Protein AF-0000000067948977 (afdb_homodimer)

Radius of gyration: 28.01 Å; Cα contacts (8 Å, |Δi|>4): 255; chains: 2; bounding box: 58×94×55 Å

Sequence (228 aa):
MSQYSTSSNRNVSHLNHVECKCGLPSPLTTEWNDLNPGRHFFGCGMYKGYKRCSHFVWYDEEMCQQANEVIFSMHKKSNQENVKFNKVIIREDQLKLKIKFLKMINKFTMERTLMSQYSTSSNRNVSHLNHVECKCGLPSPLTTEWNDLNPGRHFFGCGMYKGYKRCSHFVWYDEEMCQQANEVIFSMHKKSNQENVKFNKVIIREDQLKLKIKFLKMINKFTMERTL

Nearest PDB structures (foldseek):
  7jl5-assembly1_A  TM=7.756E-01  e=2.036E-02  Homo sapiens
  7jl5-assembly1_A  TM=7.755E-01  e=1.931E-02  Homo sapiens

Secondary structure (DSSP, 8-state):
-----------STT----B-TTSSB--EEEE-SSSSTTEEEEE-SS-SSTT----EEE-SPPPPHHHHHHHHHHHHHHHHHHHHHHHHHHHHHHHHHHHHHHHHHHHHHHHHH-/-----------STT----B-TTSSB--EEEE-SSSSTTEEEEE-SS-SSTT----EEE-SPPPPHHHHHHHHHHHHHHHHHHHHHHHHHHHHHHHHHHHHHHHHHHHHHHHHH-

pLDDT: mean 84.61, std 20.8, range [24.91, 98.62]

Organism: Pisum sativum (NCBI:txid3888)

InterPro domains:
  IPR010666 Zinc finger, GRF-type [PF06839] (19-61)
  IPR010666 Zinc finger, GRF-type [PS51999] (20-62)

Foldseek 3Di:
DDDCPPPPPVPPPPPPQDAFPVRHGFDWDADQDLQAGGWIWTFFPPPPDPPGDPGIGTPDDGDDNVVSNVRNVVVVVVVVVVVVVVVVVVVVVVVVVVVVVVVVVVVVVVVVVD/DDPCPPPPPVPPPPPPQDAFPVRHGFDWDADQDLQAGGWIWTFFPPPPDPPGDPGIGTPDDGDDNVVSNVRNVVVVVVVVVVVVVVVVVVVVVVVVVVVVVVVVVVVVVVVVVD

Solvent-accessible surface area (backbone atoms only — not comparable to full-atom values): 13327 Å² total; per-residue (Å²): 139,84,81,82,81,79,76,79,76,78,60,71,86,63,66,62,84,42,59,24,82,82,69,38,59,23,46,82,42,72,37,80,48,74,84,48,32,75,37,39,26,32,29,35,53,54,55,102,50,97,76,43,55,88,36,72,42,74,69,60,78,86,71,49,69,70,45,20,53,53,42,32,50,52,50,53,52,49,53,53,50,49,54,52,45,52,50,49,52,52,50,40,53,50,46,52,52,51,42,52,52,52,51,52,50,51,52,57,54,54,61,66,75,101,138,87,81,83,78,78,75,78,74,77,61,70,85,64,67,61,84,42,59,25,81,82,70,37,61,23,47,81,42,72,37,80,47,73,83,49,33,74,38,40,27,31,29,34,55,52,52,99,50,97,77,42,56,88,34,73,43,72,70,60,77,86,72,48,68,70,43,20,52,52,44,31,51,52,51,53,51,50,52,52,50,49,53,52,44,52,52,51,51,52,50,39,52,52,45,53,51,51,43,54,52,51,51,53,50,51,53,56,53,55,61,66,74,100

Structure (mmCIF, N/CA/C/O backbone):
data_AF-0000000067948977-model_v1
#
loop_
_entity.id
_entity.type
_entity.pdbx_description
1 polymer 'GRF-type domain-containing protein'
#
loop_
_atom_site.group_PDB
_atom_site.id
_atom_site.type_symbol
_atom_site.label_atom_id
_atom_site.label_alt_id
_atom_site.label_comp_id
_atom_site.label_asym_id
_atom_site.label_entity_id
_atom_site.label_seq_id
_atom_site.pdbx_PDB_ins_code
_atom_site.Cartn_x
_atom_site.Cartn_y
_atom_site.Cartn_z
_atom_site.occupancy
_atom_site.B_iso_or_equiv
_atom_site.auth_seq_id
_atom_site.auth_comp_id
_atom_site.auth_asym_id
_atom_site.auth_atom_id
_atom_site.pdbx_PDB_model_num
ATOM 1 N N . MET A 1 1 ? 11.781 45.5 12.375 1 24.91 1 MET A N 1
ATOM 2 C CA . MET A 1 1 ? 11.797 44.219 13.086 1 24.91 1 MET A CA 1
ATOM 3 C C . MET A 1 1 ? 11.789 43.062 12.109 1 24.91 1 MET A C 1
ATOM 5 O O . MET A 1 1 ? 10.773 42.781 11.461 1 24.91 1 MET A O 1
ATOM 9 N N . SER A 1 2 ? 12.93 42.625 11.375 1 31.59 2 SER A N 1
ATOM 10 C CA . SER A 1 2 ? 13.352 41.906 10.172 1 31.59 2 SER A CA 1
ATOM 11 C C . SER A 1 2 ? 13.211 40.406 10.336 1 31.59 2 SER A C 1
ATOM 13 O O . SER A 1 2 ? 13.883 39.812 11.18 1 31.59 2 SER A O 1
ATOM 15 N N . GLN A 1 3 ? 12.039 39.75 10.281 1 27.53 3 GLN A N 1
ATOM 16 C CA . GLN A 1 3 ? 11.742 38.344 10.578 1 27.53 3 GLN A CA 1
ATOM 17 C C . GLN A 1 3 ? 12.531 37.406 9.672 1 27.53 3 GLN A C 1
ATOM 19 O O . GLN A 1 3 ? 12.562 37.594 8.453 1 27.53 3 GLN A O 1
ATOM 24 N N . TYR A 1 4 ? 13.578 36.531 10.18 1 27.12 4 TYR A N 1
ATOM 25 C CA . TYR A 1 4 ? 14.578 35.562 9.734 1 27.12 4 TYR A CA 1
ATOM 26 C C . TYR A 1 4 ? 13.93 34.406 8.969 1 27.12 4 TYR A C 1
ATOM 28 O O . TYR A 1 4 ? 13.094 33.688 9.516 1 27.12 4 TYR A O 1
ATOM 36 N N . SER A 1 5 ? 13.508 34.469 7.766 1 32.28 5 SER A N 1
ATOM 37 C CA . SER A 1 5 ? 13.109 33.469 6.777 1 32.28 5 SER A CA 1
ATOM 38 C C . SER A 1 5 ? 14.156 32.344 6.66 1 32.28 5 SER A C 1
ATOM 40 O O . SER A 1 5 ? 15.227 32.562 6.09 1 32.28 5 SER A O 1
ATOM 42 N N . THR A 1 6 ? 14.375 31.469 7.715 1 33.25 6 THR A N 1
ATOM 43 C CA . THR A 1 6 ? 15.398 30.438 7.793 1 33.25 6 THR A CA 1
ATOM 44 C C . THR A 1 6 ? 15.242 29.422 6.652 1 33.25 6 THR A C 1
ATOM 46 O O . THR A 1 6 ? 14.242 28.703 6.586 1 33.25 6 THR A O 1
ATOM 49 N N . SER A 1 7 ? 15.617 29.625 5.426 1 35.25 7 SER A N 1
ATOM 50 C CA . SER A 1 7 ? 15.914 28.812 4.25 1 35.25 7 SER A CA 1
ATOM 51 C C . SER A 1 7 ? 16.75 27.594 4.617 1 35.25 7 SER A C 1
ATOM 53 O O . SER A 1 7 ? 17.953 27.703 4.875 1 35.25 7 SER A O 1
ATOM 55 N N . SER A 1 8 ? 16.344 26.609 5.449 1 35.56 8 SER A N 1
ATOM 56 C CA . SER A 1 8 ? 17.172 25.469 5.812 1 35.56 8 SER A CA 1
ATOM 57 C C . SER A 1 8 ? 17.641 24.719 4.578 1 35.56 8 SER A C 1
ATOM 59 O O . SER A 1 8 ? 16.844 24.172 3.82 1 35.56 8 SER A O 1
ATOM 61 N N . ASN A 1 9 ? 18.562 25.094 3.838 1 35.38 9 ASN A N 1
ATOM 62 C CA . ASN A 1 9 ? 19.453 24.422 2.92 1 35.38 9 ASN A CA 1
ATOM 63 C C . ASN A 1 9 ? 19.828 23.031 3.434 1 35.38 9 ASN A C 1
ATOM 65 O O . ASN A 1 9 ? 20.703 22.891 4.297 1 35.38 9 ASN A O 1
ATOM 69 N N . ARG A 1 10 ? 18.875 22.062 3.551 1 35.72 10 ARG A N 1
ATOM 70 C CA . ARG A 1 10 ? 19.141 20.703 3.967 1 35.72 10 ARG A CA 1
ATOM 71 C C . ARG A 1 10 ? 20.281 20.094 3.146 1 35.72 10 ARG A C 1
ATOM 73 O O . ARG A 1 10 ? 20.156 19.938 1.93 1 35.72 10 ARG A O 1
ATOM 80 N N . ASN A 1 11 ? 21.531 20.422 3.35 1 39.34 11 ASN A N 1
ATOM 81 C CA . ASN A 1 11 ? 22.75 19.797 2.867 1 39.34 11 ASN A CA 1
ATOM 82 C C . ASN A 1 11 ? 22.641 18.281 2.84 1 39.34 11 ASN A C 1
ATOM 84 O O . ASN A 1 11 ? 22.672 17.625 3.885 1 39.34 11 ASN A O 1
ATOM 88 N N . VAL A 1 12 ? 21.969 17.656 2.094 1 41.88 12 VAL A N 1
ATOM 89 C CA . VAL A 1 12 ? 21.875 16.219 1.868 1 41.88 12 VAL A CA 1
ATOM 90 C C . VAL A 1 12 ? 23.281 15.602 1.911 1 41.88 12 VAL A C 1
ATOM 92 O O . VAL A 1 12 ? 23.422 14.406 2.16 1 41.88 12 VAL A O 1
ATOM 95 N N . SER A 1 13 ? 24.328 16.156 1.346 1 46.22 13 SER A N 1
ATOM 96 C CA . SER A 1 13 ? 25.641 15.547 1.245 1 46.22 13 SER A CA 1
ATOM 97 C C . SER A 1 13 ? 26.188 15.172 2.619 1 46.22 13 SER A C 1
ATOM 99 O O . SER A 1 13 ? 26.906 14.172 2.762 1 46.22 13 SER A O 1
ATOM 101 N N . HIS A 1 14 ? 26.297 16.156 3.613 1 45.75 14 HIS A N 1
ATOM 102 C CA . HIS A 1 14 ? 26.797 15.922 4.961 1 45.75 14 HIS A CA 1
ATOM 103 C C . HIS A 1 14 ? 25.766 15.188 5.816 1 45.75 14 HIS A C 1
ATOM 105 O O . HIS A 1 14 ? 25.297 15.719 6.824 1 45.75 14 HIS A O 1
ATOM 111 N N . LEU A 1 15 ? 24.672 14.781 5.328 1 51.38 15 LEU A N 1
ATOM 112 C CA . LEU A 1 15 ? 23.984 13.984 6.336 1 51.38 15 LEU A CA 1
ATOM 113 C C . LEU A 1 15 ? 24.969 13.367 7.316 1 51.38 15 LEU A C 1
ATOM 115 O O . LEU A 1 15 ? 25.766 12.508 6.941 1 51.38 15 LEU A O 1
ATOM 119 N N . ASN A 1 16 ? 25.828 14.188 8.008 1 56.47 16 ASN A N 1
ATOM 120 C CA . ASN A 1 16 ? 26.75 13.992 9.125 1 56.47 16 ASN A CA 1
ATOM 121 C C . ASN A 1 16 ? 26.453 12.695 9.875 1 56.47 16 ASN A C 1
ATOM 123 O O . ASN A 1 16 ? 25.281 12.32 10.023 1 56.47 16 ASN A O 1
ATOM 127 N N . HIS A 1 17 ? 27.406 11.797 9.836 1 76.69 17 HIS A N 1
ATOM 128 C CA . HIS A 1 17 ? 27.5 10.57 10.609 1 76.69 17 HIS A CA 1
ATOM 129 C C . HIS A 1 17 ? 27.016 10.773 12.039 1 76.69 17 HIS A C 1
ATOM 131 O O . HIS A 1 17 ? 27.734 11.312 12.883 1 76.69 17 HIS A O 1
ATOM 137 N N . VAL A 1 18 ? 25.688 10.867 12.148 1 88.62 18 VAL A N 1
ATOM 138 C CA . VAL A 1 18 ? 25.172 10.891 13.516 1 88.62 18 VAL A CA 1
ATOM 139 C C . VAL A 1 18 ? 25.516 9.57 14.219 1 88.62 18 VAL A C 1
ATOM 141 O O . VAL A 1 18 ? 25.328 8.492 13.641 1 88.62 18 VAL A O 1
ATOM 144 N N . GLU A 1 19 ? 26.219 9.797 15.227 1 92.31 19 GLU A N 1
ATOM 145 C CA . GLU A 1 19 ? 26.531 8.617 16.031 1 92.31 19 GLU A CA 1
ATOM 146 C C . GLU A 1 19 ? 25.547 8.445 17.188 1 92.31 19 GLU A C 1
ATOM 148 O O . GLU A 1 19 ? 25.094 9.43 17.766 1 92.31 19 GLU A O 1
ATOM 153 N N . CYS A 1 20 ? 25.281 7.195 17.422 1 94.19 20 CYS A N 1
ATOM 154 C CA . CYS A 1 20 ? 24.406 6.957 18.562 1 94.19 20 CYS A CA 1
ATOM 155 C C . CYS A 1 20 ? 25.203 6.914 19.859 1 94.19 20 CYS A C 1
ATOM 157 O O . CYS A 1 20 ? 26.391 7.238 19.875 1 94.19 20 CYS A O 1
ATOM 159 N N . LYS A 1 21 ? 24.5 6.664 20.938 1 92.88 21 LYS A N 1
ATOM 160 C CA . LYS A 1 21 ? 25.109 6.723 22.266 1 92.88 21 LYS A CA 1
ATOM 161 C C . LYS A 1 21 ? 26.141 5.621 22.438 1 92.88 21 LYS A C 1
ATOM 163 O O . LYS A 1 21 ? 27 5.711 23.312 1 92.88 21 LYS A O 1
ATOM 168 N N . CYS A 1 22 ? 26.125 4.547 21.625 1 91.25 22 CYS A N 1
ATOM 169 C CA . CYS A 1 22 ? 27.062 3.439 21.719 1 91.25 22 CYS A CA 1
ATOM 170 C C . CYS A 1 22 ? 28.266 3.668 20.812 1 91.25 22 CYS A C 1
ATOM 172 O O . CYS A 1 22 ? 29.203 2.857 20.797 1 91.25 22 CYS A O 1
ATOM 174 N N . GLY A 1 23 ? 28.203 4.707 20.125 1 91 23 GLY A N 1
ATOM 175 C CA . GLY A 1 23 ? 29.344 5.027 19.266 1 91 23 GLY A CA 1
ATOM 176 C C . GLY A 1 23 ? 29.219 4.43 17.875 1 91 23 GLY A C 1
ATOM 177 O O . GLY A 1 23 ? 30.203 4.383 17.125 1 91 23 GLY A O 1
ATOM 178 N N . LEU A 1 24 ? 28.125 3.996 17.641 1 90.44 24 LEU A N 1
ATOM 179 C CA . LEU A 1 24 ? 27.875 3.424 16.312 1 90.44 24 LEU A CA 1
ATOM 180 C C . LEU A 1 24 ? 27.141 4.418 15.43 1 90.44 24 LEU A C 1
ATOM 182 O O . LEU A 1 24 ? 26.547 5.379 15.922 1 90.44 24 LEU A O 1
ATOM 186 N N . PRO A 1 25 ? 27.312 4.211 14.164 1 92.38 25 PRO A N 1
ATOM 187 C CA . PRO A 1 25 ? 26.5 5.047 13.273 1 92.38 25 PRO A CA 1
ATOM 188 C C . PRO A 1 25 ? 25 4.98 13.609 1 92.38 25 PRO A C 1
ATOM 190 O O . PRO A 1 25 ? 24.484 3.912 13.953 1 92.38 25 PRO A O 1
ATOM 193 N N . SER A 1 26 ? 24.391 6.098 13.602 1 93.5 26 SER A N 1
ATOM 194 C CA . SER A 1 26 ? 22.969 6.223 13.859 1 93.5 26 SER A CA 1
ATOM 195 C C . SER A 1 26 ? 22.188 6.387 12.555 1 93.5 26 SER A C 1
ATOM 197 O O . SER A 1 26 ? 22.078 7.496 12.031 1 93.5 26 SER A O 1
ATOM 199 N N . PRO A 1 27 ? 21.562 5.316 12.102 1 92.75 27 PRO A N 1
ATOM 200 C CA . PRO A 1 27 ? 20.875 5.414 10.812 1 92.75 27 PRO A CA 1
ATOM 201 C C . PRO A 1 27 ? 19.578 6.199 10.891 1 92.75 27 PRO A C 1
ATOM 203 O O . PRO A 1 27 ? 18.938 6.242 11.945 1 92.75 27 PRO A O 1
ATOM 206 N N . LEU A 1 28 ? 19.266 6.852 9.758 1 94.19 28 LEU A N 1
ATOM 207 C CA . LEU A 1 28 ? 17.953 7.48 9.586 1 94.19 28 LEU A CA 1
ATOM 208 C C . LEU A 1 28 ? 16.891 6.441 9.266 1 94.19 28 LEU A C 1
ATOM 210 O O . LEU A 1 28 ? 16.984 5.73 8.266 1 94.19 28 LEU A O 1
ATOM 214 N N . THR A 1 29 ? 15.852 6.406 10.195 1 92.62 29 THR A N 1
ATOM 215 C CA . THR A 1 29 ? 14.781 5.43 10.047 1 92.62 29 THR A CA 1
ATOM 216 C C . THR A 1 29 ? 13.414 6.109 10.094 1 92.62 29 THR A C 1
ATOM 218 O O . THR A 1 29 ? 13.328 7.312 10.352 1 92.62 29 THR A O 1
ATOM 221 N N . THR A 1 30 ? 12.406 5.293 9.758 1 95.62 30 THR A N 1
ATOM 222 C CA . THR A 1 30 ? 11.055 5.832 9.742 1 95.62 30 THR A CA 1
ATOM 223 C C . THR A 1 30 ? 10.234 5.266 10.898 1 95.62 30 THR A C 1
ATOM 225 O O . THR A 1 30 ? 10.305 4.066 11.188 1 95.62 30 THR A O 1
ATOM 228 N N . GLU A 1 31 ? 9.555 6.094 11.562 1 96 31 GLU A N 1
ATOM 229 C CA . GLU A 1 31 ? 8.641 5.703 12.633 1 96 31 GLU A CA 1
ATOM 230 C C . GLU A 1 31 ? 7.254 5.387 12.094 1 96 31 GLU A C 1
ATOM 232 O O . GLU A 1 31 ? 6.699 6.152 11.297 1 96 31 GLU A O 1
ATOM 237 N N . TRP A 1 32 ? 6.594 4.227 12.531 1 97 32 TRP A N 1
ATOM 238 C CA . TRP A 1 32 ? 5.289 3.83 12.008 1 97 32 TRP A CA 1
ATOM 239 C C . TRP A 1 32 ? 4.312 3.545 13.141 1 97 32 TRP A C 1
ATOM 241 O O . TRP A 1 32 ? 3.426 2.695 13.008 1 97 32 TRP A O 1
ATOM 251 N N . ASN A 1 33 ? 4.344 4.254 14.156 1 96.06 33 ASN A N 1
ATOM 252 C CA . ASN A 1 33 ? 3.324 4.137 15.188 1 96.06 33 ASN A CA 1
ATOM 253 C C . ASN A 1 33 ? 2.162 5.094 14.945 1 96.06 33 ASN A C 1
ATOM 255 O O . ASN A 1 33 ? 2.174 5.855 13.977 1 96.06 33 ASN A O 1
ATOM 259 N N . ASP A 1 34 ? 1.086 5.121 15.664 1 95.12 34 ASP A N 1
ATOM 260 C CA . ASP A 1 34 ? -0.141 5.875 15.406 1 95.12 34 ASP A CA 1
ATOM 261 C C . ASP A 1 34 ? 0.059 7.363 15.688 1 95.12 34 ASP A C 1
ATOM 263 O O . ASP A 1 34 ? -0.632 8.203 15.109 1 95.12 34 ASP A O 1
ATOM 267 N N . LEU A 1 35 ? 1.017 7.766 16.391 1 95.5 35 LEU A N 1
ATOM 268 C CA . LEU A 1 35 ? 1.207 9.156 16.797 1 95.5 35 LEU A CA 1
ATOM 269 C C . LEU A 1 35 ? 2.143 9.875 15.844 1 95.5 35 LEU A C 1
ATOM 271 O O . LEU A 1 35 ? 2.012 11.086 15.641 1 95.5 35 LEU A O 1
ATOM 275 N N . ASN A 1 36 ? 3.139 9.195 15.289 1 96.81 36 ASN A N 1
ATOM 276 C CA . ASN A 1 36 ? 4.133 9.82 14.422 1 96.81 36 ASN A CA 1
ATOM 277 C C . ASN A 1 36 ? 4.43 8.953 13.195 1 96.81 36 ASN A C 1
ATOM 279 O O . ASN A 1 36 ? 5.586 8.641 12.914 1 96.81 36 ASN A O 1
ATOM 283 N N . PRO A 1 37 ? 3.428 8.648 12.484 1 97.62 37 PRO A N 1
ATOM 284 C CA . PRO A 1 37 ? 3.67 7.781 11.328 1 97.62 37 PRO A CA 1
ATOM 285 C C . PRO A 1 37 ? 4.41 8.492 10.195 1 97.62 37 PRO A C 1
ATOM 287 O O . PRO A 1 37 ? 4.062 9.617 9.836 1 97.62 37 PRO A O 1
ATOM 290 N N . GLY A 1 38 ? 5.426 7.84 9.727 1 96.5 38 GLY A N 1
ATOM 291 C CA . GLY A 1 38 ? 6.102 8.352 8.547 1 96.5 38 GLY A CA 1
ATOM 292 C C . GLY A 1 38 ? 7.207 9.344 8.867 1 96.5 38 GLY A C 1
ATOM 293 O O . GLY A 1 38 ? 7.91 9.812 7.973 1 96.5 38 GLY A O 1
ATOM 294 N N . ARG A 1 39 ? 7.293 9.695 10.102 1 96.56 39 ARG A N 1
ATOM 295 C CA . ARG A 1 39 ? 8.359 10.602 10.5 1 96.56 39 ARG A CA 1
ATOM 296 C C . ARG A 1 39 ? 9.703 9.883 10.562 1 96.56 39 ARG A C 1
ATOM 298 O O . ARG A 1 39 ? 9.758 8.68 10.82 1 96.56 39 ARG A O 1
ATOM 305 N N . HIS A 1 40 ? 10.688 10.742 10.398 1 95.62 40 HIS A N 1
ATOM 306 C CA . HIS A 1 40 ? 12.023 10.172 10.383 1 95.62 40 HIS A CA 1
ATOM 307 C C . HIS A 1 40 ? 12.773 10.484 11.672 1 95.62 40 HIS A C 1
ATOM 309 O O . HIS A 1 40 ? 12.555 11.531 12.289 1 95.62 40 HIS A O 1
ATOM 315 N N . PHE A 1 41 ? 13.648 9.484 12 1 95.44 41 PHE A N 1
ATOM 316 C CA . PHE A 1 41 ? 14.461 9.672 13.195 1 95.44 41 PHE A CA 1
ATOM 317 C C . PHE A 1 41 ? 15.789 8.945 13.07 1 95.44 41 PHE A C 1
ATOM 319 O O . PHE A 1 41 ? 15.914 7.992 12.305 1 95.44 41 PHE A O 1
ATOM 326 N N . PHE A 1 42 ? 16.766 9.438 13.758 1 95.12 42 PHE A N 1
ATOM 327 C CA . PHE A 1 42 ? 18.031 8.75 13.938 1 95.12 42 PHE A CA 1
ATOM 328 C C . PHE A 1 42 ? 17.984 7.828 15.148 1 95.12 42 PHE A C 1
ATOM 330 O O . PHE A 1 42 ? 17.703 8.273 16.266 1 95.12 42 PHE A O 1
ATOM 337 N N . GLY A 1 43 ? 18.172 6.562 14.836 1 92.56 43 GLY A N 1
ATOM 338 C CA . GLY A 1 43 ? 18.203 5.578 15.906 1 92.56 43 GLY A CA 1
ATOM 339 C C . GLY A 1 43 ? 19.5 4.785 15.945 1 92.56 43 GLY A C 1
ATOM 340 O O . GLY A 1 43 ? 20.344 4.934 15.07 1 92.56 43 GLY A O 1
ATOM 341 N N . CYS A 1 44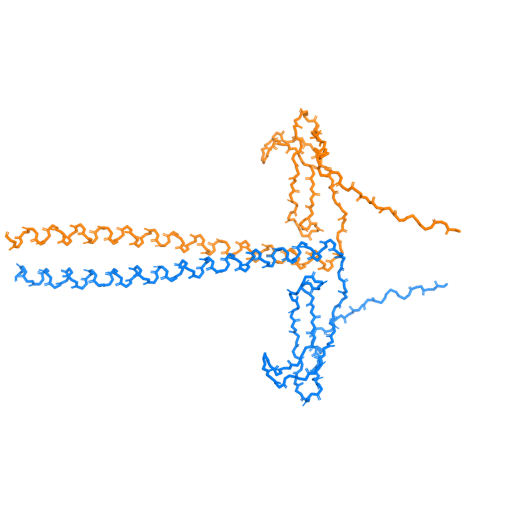 ? 19.547 4.078 17.016 1 93.06 44 CYS A N 1
ATOM 342 C CA . CYS A 1 44 ? 20.719 3.232 17.203 1 93.06 44 CYS A CA 1
ATOM 343 C C . CYS A 1 44 ? 20.844 2.211 16.078 1 93.06 44 CYS A C 1
ATOM 345 O O . CYS A 1 44 ? 19.859 1.604 15.672 1 93.06 44 CYS A O 1
ATOM 347 N N . GLY A 1 45 ? 22 2.143 15.633 1 88.38 45 GLY A N 1
ATOM 348 C CA . GLY A 1 45 ? 22.281 1.247 14.523 1 88.38 45 GLY A CA 1
ATOM 349 C C . GLY A 1 45 ? 22.172 -0.219 14.898 1 88.38 45 GLY A C 1
ATOM 350 O O . GLY A 1 45 ? 22.141 -1.088 14.023 1 88.38 45 GLY A O 1
ATOM 351 N N . MET A 1 46 ? 22.25 -0.366 16.188 1 82.38 46 MET A N 1
ATOM 352 C CA . MET A 1 46 ? 22.172 -1.763 16.609 1 82.38 46 MET A CA 1
ATOM 353 C C . MET A 1 46 ? 20.734 -2.279 16.531 1 82.38 46 MET A C 1
ATOM 355 O O . MET A 1 46 ? 19.797 -1.583 16.938 1 82.38 46 MET A O 1
ATOM 359 N N . TYR A 1 47 ? 20.328 -2.725 15.352 1 63.31 47 TYR A N 1
ATOM 360 C CA . TYR A 1 47 ? 19 -3.221 15.008 1 63.31 47 TYR A CA 1
ATOM 361 C C . TYR A 1 47 ? 18.234 -3.67 16.25 1 63.31 47 TYR A C 1
ATOM 363 O O . TYR A 1 47 ? 18.812 -3.713 17.359 1 63.31 47 TYR A O 1
ATOM 371 N N . LYS A 1 48 ? 17 -4.289 15.883 1 59.19 48 LYS A N 1
ATOM 372 C CA . LYS A 1 48 ? 15.93 -4.766 16.75 1 59.19 48 LYS A CA 1
ATOM 373 C C . LYS A 1 48 ? 16.484 -5.633 17.875 1 59.19 48 LYS A C 1
ATOM 375 O O . LYS A 1 48 ? 15.711 -6.258 18.609 1 59.19 48 LYS A O 1
ATOM 380 N N . GLY A 1 49 ? 17.734 -5.426 18.125 1 61.34 49 GLY A N 1
ATOM 381 C CA . GLY A 1 49 ? 18.156 -6.391 19.125 1 61.34 49 GLY A CA 1
ATOM 382 C C . GLY A 1 49 ? 18.172 -5.832 20.531 1 61.34 49 GLY A C 1
ATOM 383 O O . GLY A 1 49 ? 17.781 -4.68 20.75 1 61.34 49 GLY A O 1
ATOM 384 N N . TYR A 1 50 ? 18.328 -6.652 21.562 1 68.75 50 TYR A N 1
ATOM 385 C CA . TYR A 1 50 ? 18.359 -6.457 23.016 1 68.75 50 TYR A CA 1
ATOM 386 C C . TYR A 1 50 ? 19.453 -5.48 23.422 1 68.75 50 TYR A C 1
ATOM 388 O O . TYR A 1 50 ? 19.391 -4.883 24.5 1 68.75 50 TYR A O 1
ATOM 396 N N . LYS A 1 51 ? 20.297 -5.059 22.422 1 80.38 51 LYS A N 1
ATOM 397 C CA . LYS A 1 51 ? 21.438 -4.258 22.875 1 80.38 51 LYS A CA 1
ATOM 398 C C . LYS A 1 51 ? 21.375 -2.85 22.281 1 80.38 51 LYS A C 1
ATOM 400 O O . LYS A 1 51 ? 22.391 -2.162 22.203 1 80.38 51 LYS A O 1
ATOM 405 N N . ARG A 1 52 ? 20.188 -2.385 21.953 1 87.88 52 ARG A N 1
ATOM 406 C CA . ARG A 1 52 ? 20.125 -1.044 21.391 1 87.88 52 ARG A CA 1
ATOM 407 C C . ARG A 1 52 ? 20.156 0.02 22.484 1 87.88 52 ARG A C 1
ATOM 409 O O . ARG A 1 52 ? 19.594 -0.176 23.562 1 87.88 52 ARG A O 1
ATOM 416 N N . CYS A 1 53 ? 20.953 1.03 22.219 1 92.56 53 CYS A N 1
ATOM 417 C CA . CYS A 1 53 ? 20.969 2.125 23.188 1 92.56 53 CYS A CA 1
ATOM 418 C C . CYS A 1 53 ? 19.719 2.992 23.031 1 92.56 53 CYS A C 1
ATOM 420 O O . CYS A 1 53 ? 18.891 2.736 22.172 1 92.56 53 CYS A O 1
ATOM 422 N N . SER A 1 54 ? 19.547 4.012 23.844 1 91.81 54 SER A N 1
ATOM 423 C CA . SER A 1 54 ? 18.328 4.82 23.891 1 91.81 54 SER A CA 1
ATOM 424 C C . SER A 1 54 ? 18.438 6.035 22.984 1 91.81 54 SER A C 1
ATOM 426 O O . SER A 1 54 ? 17.688 7 23.125 1 91.81 54 SER A O 1
ATOM 428 N N . HIS A 1 55 ? 19.406 5.918 22.109 1 94.12 55 HIS A N 1
ATOM 429 C CA . HIS A 1 55 ? 19.547 7.039 21.188 1 94.12 55 HIS A CA 1
ATOM 430 C C . HIS A 1 55 ? 18.328 7.152 20.266 1 94.12 55 HIS A C 1
ATOM 432 O O . HIS A 1 55 ? 17.953 6.18 19.609 1 94.12 55 HIS A O 1
ATOM 438 N N . PHE A 1 56 ? 17.75 8.352 20.234 1 94.94 56 PHE A N 1
ATOM 439 C CA . PHE A 1 56 ? 16.578 8.633 19.422 1 94.94 56 PHE A CA 1
ATOM 440 C C . PHE A 1 56 ? 16.422 10.133 19.203 1 94.94 56 PHE A C 1
ATOM 442 O O . PHE A 1 56 ? 16.109 10.875 20.141 1 94.94 56 PHE A O 1
ATOM 449 N N . VAL A 1 57 ? 16.656 10.5 17.922 1 94.94 57 VAL A N 1
ATOM 450 C CA . VAL A 1 57 ? 16.547 11.914 17.594 1 94.94 57 VAL A CA 1
ATOM 451 C C . VAL A 1 57 ? 15.695 12.102 16.344 1 94.94 57 VAL A C 1
ATOM 453 O O . VAL A 1 57 ? 16.031 11.602 15.273 1 94.94 57 VAL A O 1
ATOM 456 N N . TRP A 1 58 ? 14.641 12.938 16.562 1 95.62 58 TRP A N 1
ATOM 457 C CA . TRP A 1 58 ? 13.781 13.211 15.414 1 95.62 58 TRP A CA 1
ATOM 458 C C . TRP A 1 58 ? 14.508 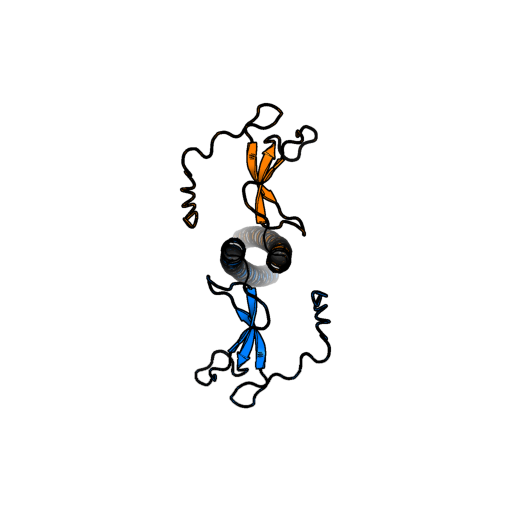14.039 14.359 1 95.62 58 TRP A C 1
ATOM 460 O O . TRP A 1 58 ? 15.25 14.969 14.695 1 95.62 58 TRP A O 1
ATOM 470 N N . TYR A 1 59 ? 14.336 13.586 13.203 1 94.88 59 TYR A N 1
ATOM 471 C CA . TYR A 1 59 ? 14.945 14.281 12.078 1 94.88 59 TYR A CA 1
ATOM 472 C C . TYR A 1 59 ? 14.039 15.391 11.562 1 94.88 59 TYR A C 1
ATOM 474 O O . TYR A 1 59 ? 14.516 16.453 11.164 1 94.88 59 TYR A O 1
ATOM 482 N N . ASP A 1 60 ? 12.75 15.188 11.594 1 94.38 60 ASP A N 1
ATOM 483 C CA . ASP A 1 60 ? 11.766 16.109 11.031 1 94.38 60 ASP A CA 1
ATOM 484 C C . ASP A 1 60 ? 10.758 16.547 12.086 1 94.38 60 ASP A C 1
ATOM 486 O O . ASP A 1 60 ? 10.844 16.141 13.25 1 94.38 60 ASP A O 1
ATOM 490 N N . GLU A 1 61 ? 9.859 17.484 11.734 1 93.44 61 GLU A N 1
ATOM 491 C CA . GLU A 1 61 ? 8.875 18.031 12.672 1 93.44 61 GLU A CA 1
ATOM 492 C C . GLU A 1 61 ? 7.609 17.172 12.695 1 93.44 61 GLU A C 1
ATOM 494 O O . GLU A 1 61 ? 7.383 16.359 11.797 1 93.44 61 GLU A O 1
ATOM 499 N N . GLU A 1 62 ? 6.895 17.391 13.727 1 93.88 62 GLU A N 1
ATOM 500 C CA . GLU A 1 62 ? 5.625 16.688 13.875 1 93.88 62 GLU A CA 1
ATOM 501 C C . GLU A 1 62 ? 4.629 17.109 12.805 1 93.88 62 GLU A C 1
ATOM 503 O O . GLU A 1 62 ? 4.598 18.281 12.406 1 93.88 62 GLU A O 1
ATOM 508 N N . MET A 1 63 ? 3.855 16.203 12.43 1 93.44 63 MET A N 1
ATOM 509 C CA . MET A 1 63 ? 2.824 16.484 11.43 1 93.44 63 MET A CA 1
ATOM 510 C C . MET A 1 63 ? 1.496 16.812 12.102 1 93.44 63 MET A C 1
ATOM 512 O O . MET A 1 63 ? 1.354 16.656 13.32 1 93.44 63 MET A O 1
ATOM 516 N N . CYS A 1 64 ? 0.571 17.328 11.297 1 93.12 64 CYS A N 1
ATOM 517 C CA . CYS A 1 64 ? -0.751 17.625 11.836 1 93.12 64 CYS A CA 1
ATOM 518 C C . CYS A 1 64 ? -1.51 16.344 12.164 1 93.12 64 CYS A C 1
ATOM 520 O O . CYS A 1 64 ? -1.235 15.289 11.594 1 93.12 64 CYS A O 1
ATOM 522 N N . GLN A 1 65 ? -2.412 16.391 13.016 1 92.44 65 GLN A N 1
ATOM 523 C CA . GLN A 1 65 ? -3.119 15.227 13.531 1 92.44 65 GLN A CA 1
ATOM 524 C C . GLN A 1 65 ? -3.846 14.484 12.414 1 92.44 65 GLN A C 1
ATOM 526 O O . GLN A 1 65 ? -3.812 13.258 12.359 1 92.44 65 GLN A O 1
ATOM 531 N N . GLN A 1 66 ? -4.52 15.266 11.602 1 92.62 66 GLN A N 1
ATOM 532 C CA . GLN A 1 66 ? -5.266 14.656 10.508 1 92.62 66 GLN A CA 1
ATOM 533 C C . GLN A 1 66 ? -4.352 13.797 9.633 1 92.62 66 GLN A C 1
ATOM 535 O O . GLN A 1 66 ? -4.723 12.695 9.227 1 92.62 66 GLN A O 1
ATOM 540 N N . ALA A 1 67 ? -3.215 14.32 9.375 1 95.94 67 ALA A N 1
ATOM 541 C CA . ALA A 1 67 ? -2.236 13.625 8.547 1 95.94 67 ALA A CA 1
ATOM 542 C C . ALA A 1 67 ? -1.812 12.305 9.195 1 95.94 67 ALA A C 1
ATOM 544 O O . ALA A 1 67 ? -1.695 11.281 8.516 1 95.94 67 ALA A O 1
ATOM 545 N N . ASN A 1 68 ? -1.59 12.312 10.453 1 96.56 68 ASN A N 1
ATOM 546 C CA . ASN A 1 68 ? -1.199 11.109 11.172 1 96.56 68 ASN A CA 1
ATOM 547 C C . ASN A 1 68 ? -2.223 9.992 10.984 1 96.56 68 ASN A C 1
ATOM 549 O O . ASN A 1 68 ? -1.854 8.836 10.773 1 96.56 68 ASN A O 1
ATOM 553 N N . GLU A 1 69 ? -3.4 10.375 11.047 1 95.12 69 GLU A N 1
ATOM 554 C CA . GLU A 1 69 ? -4.461 9.383 10.898 1 95.12 69 GLU A CA 1
ATOM 555 C C . GLU A 1 69 ? -4.445 8.766 9.5 1 95.12 69 GLU A C 1
ATOM 557 O O . GLU A 1 69 ? -4.531 7.543 9.352 1 95.12 69 GLU A O 1
ATOM 562 N N . VAL A 1 70 ? -4.363 9.625 8.539 1 97.12 70 VAL A N 1
ATOM 563 C CA . VAL A 1 70 ? -4.379 9.164 7.156 1 97.12 70 VAL A CA 1
ATOM 564 C C . VAL A 1 70 ? -3.158 8.281 6.895 1 97.12 70 VAL A C 1
ATOM 566 O O . VAL A 1 70 ? -3.287 7.18 6.359 1 97.12 70 VAL A O 1
ATOM 569 N N . ILE A 1 71 ? -2.016 8.758 7.277 1 97.88 71 ILE A N 1
ATOM 570 C CA . ILE A 1 71 ? -0.766 8.047 7.016 1 97.88 71 ILE A CA 1
ATOM 571 C C . ILE A 1 71 ? -0.785 6.695 7.715 1 97.88 71 ILE A C 1
ATOM 573 O O . ILE A 1 71 ? -0.405 5.68 7.129 1 97.88 71 ILE A O 1
ATOM 577 N N . PHE A 1 72 ? -1.185 6.77 8.938 1 98.25 72 PHE A N 1
ATOM 578 C CA . PHE A 1 72 ? -1.213 5.512 9.68 1 98.25 72 PHE A CA 1
ATOM 579 C C . PHE A 1 72 ? -2.168 4.52 9.023 1 98.25 72 PHE A C 1
ATOM 581 O O . PHE A 1 72 ? -1.86 3.332 8.922 1 98.25 72 PHE A O 1
ATOM 588 N N . SER A 1 73 ? -3.309 4.922 8.625 1 97.38 73 SER A N 1
ATOM 589 C CA . SER A 1 73 ? -4.285 4.066 7.957 1 97.38 73 SER A CA 1
ATOM 590 C C . SER A 1 73 ? -3.725 3.49 6.664 1 97.38 73 SER A C 1
ATOM 592 O O . SER A 1 73 ? -3.914 2.307 6.367 1 97.38 73 SER A O 1
ATOM 594 N N . MET A 1 74 ? -3.105 4.344 5.949 1 98 74 MET A N 1
ATOM 595 C CA . MET A 1 74 ? -2.479 3.898 4.707 1 98 74 MET A CA 1
ATOM 596 C C . MET A 1 74 ? -1.399 2.857 4.984 1 98 74 MET A C 1
ATOM 598 O O . MET A 1 74 ? -1.277 1.873 4.254 1 98 74 MET A O 1
ATOM 602 N N . HIS A 1 75 ? -0.693 3.088 6.008 1 98.06 75 HIS A N 1
ATOM 603 C CA . HIS A 1 75 ? 0.362 2.152 6.383 1 98.06 75 HIS A CA 1
ATOM 604 C C . HIS A 1 75 ? -0.214 0.789 6.75 1 98.06 75 HIS A C 1
ATOM 606 O O . HIS A 1 75 ? 0.283 -0.243 6.289 1 98.06 75 HIS A O 1
ATOM 612 N N . LYS A 1 76 ? -1.246 0.797 7.496 1 97.88 76 LYS A N 1
ATOM 613 C CA . LYS A 1 76 ? -1.9 -0.446 7.895 1 97.88 76 LYS A CA 1
ATOM 614 C C . LYS A 1 76 ? -2.445 -1.191 6.68 1 97.88 76 LYS A C 1
ATOM 616 O O . LYS A 1 76 ? -2.256 -2.402 6.551 1 97.88 76 LYS A O 1
ATOM 621 N N . LYS A 1 77 ? -3.057 -0.497 5.848 1 97.38 77 LYS A N 1
ATOM 622 C CA . LYS A 1 77 ? -3.611 -1.103 4.637 1 97.38 77 LYS A CA 1
ATOM 623 C C . LYS A 1 77 ? -2.51 -1.709 3.773 1 97.38 77 LYS A C 1
ATOM 625 O O . LYS A 1 77 ? -2.67 -2.805 3.232 1 97.38 77 LYS A O 1
ATOM 630 N N . SER A 1 78 ? -1.482 -0.936 3.639 1 97.5 78 SER A N 1
ATOM 631 C CA . SER A 1 78 ? -0.351 -1.408 2.848 1 97.5 78 SER A CA 1
ATOM 632 C C . SER A 1 78 ? 0.208 -2.713 3.406 1 97.5 78 SER A C 1
ATOM 634 O O . SER A 1 78 ? 0.534 -3.629 2.648 1 97.5 78 SER A O 1
ATOM 636 N N . ASN A 1 79 ? 0.273 -2.809 4.676 1 97.19 79 ASN A N 1
ATOM 637 C CA . ASN A 1 79 ? 0.764 -4.023 5.32 1 97.19 79 ASN A CA 1
ATOM 638 C C . ASN A 1 79 ? -0.163 -5.207 5.062 1 97.19 79 ASN A C 1
ATOM 640 O O . ASN A 1 79 ? 0.301 -6.316 4.797 1 97.19 79 ASN A O 1
ATOM 644 N N . GLN A 1 80 ? -1.405 -5 5.094 1 97.62 80 GLN A N 1
ATOM 645 C CA . GLN A 1 80 ? -2.387 -6.047 4.824 1 97.62 80 GLN A CA 1
ATOM 646 C C . GLN A 1 80 ? -2.279 -6.543 3.385 1 97.62 80 GLN A C 1
ATOM 648 O O . GLN A 1 80 ? -2.312 -7.75 3.135 1 97.62 80 GLN A O 1
ATOM 653 N N . GLU A 1 81 ? -2.15 -5.562 2.5 1 97.38 81 GLU A N 1
ATOM 654 C CA . GLU A 1 81 ? -2.016 -5.91 1.09 1 97.38 81 GLU A CA 1
ATOM 655 C C . GLU A 1 81 ? -0.736 -6.703 0.837 1 97.38 81 GLU A C 1
ATOM 657 O O . GLU A 1 81 ? -0.709 -7.594 -0.013 1 97.38 81 GLU A O 1
ATOM 662 N N . ASN A 1 82 ? 0.264 -6.305 1.515 1 97.81 82 ASN A N 1
ATOM 663 C CA . ASN A 1 82 ? 1.53 -7.016 1.363 1 97.81 82 ASN A CA 1
ATOM 664 C C . ASN A 1 82 ? 1.415 -8.469 1.811 1 97.81 82 ASN A C 1
ATOM 666 O O . ASN A 1 82 ? 1.992 -9.359 1.187 1 97.81 82 ASN A O 1
ATOM 670 N N . VAL A 1 83 ? 0.716 -8.742 2.879 1 98.06 83 VAL A N 1
ATOM 671 C CA . VAL A 1 83 ? 0.476 -10.102 3.346 1 98.06 83 VAL A CA 1
ATOM 672 C C . VAL A 1 83 ? -0.266 -10.898 2.27 1 98.06 83 VAL A C 1
ATOM 674 O O . VAL A 1 83 ? 0.106 -12.031 1.956 1 98.06 83 VAL A O 1
ATOM 677 N N . LYS A 1 84 ? -1.257 -10.258 1.718 1 97.31 84 LYS A N 1
ATOM 678 C CA . LYS A 1 84 ? -2.016 -10.906 0.651 1 97.31 84 LYS A CA 1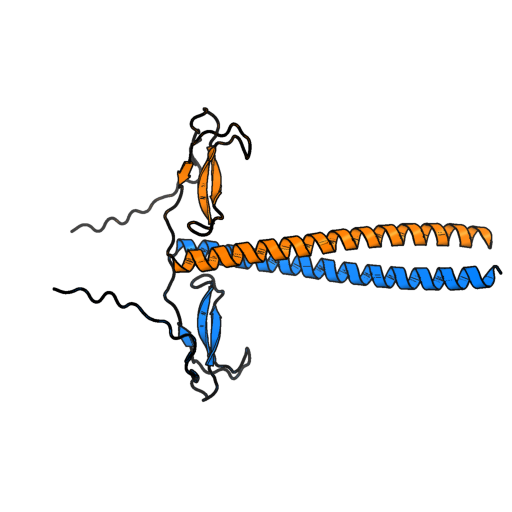
ATOM 679 C C . LYS A 1 84 ? -1.122 -11.227 -0.546 1 97.31 84 LYS A C 1
ATOM 681 O O . LYS A 1 84 ? -1.2 -12.312 -1.115 1 97.31 84 LYS A O 1
ATOM 686 N N . PHE A 1 85 ? -0.365 -10.227 -0.876 1 98.31 85 PHE A N 1
ATOM 687 C CA . PHE A 1 85 ? 0.542 -10.383 -2.008 1 98.31 85 PHE A CA 1
ATOM 688 C C . PHE A 1 85 ? 1.475 -11.57 -1.794 1 98.31 85 PHE A C 1
ATOM 690 O O . PHE A 1 85 ? 1.664 -12.391 -2.697 1 98.31 85 PHE A O 1
ATOM 697 N N . ASN A 1 86 ? 2.014 -11.711 -0.666 1 98 86 ASN A N 1
ATOM 698 C CA . ASN A 1 86 ? 2.93 -12.805 -0.355 1 98 86 ASN A CA 1
ATOM 699 C C . ASN A 1 86 ? 2.229 -14.164 -0.427 1 98 86 ASN A C 1
ATOM 701 O O . ASN A 1 86 ? 2.822 -15.148 -0.866 1 98 86 ASN A O 1
ATOM 705 N N . LYS A 1 87 ? 1.021 -14.227 -0.007 1 98.31 87 LYS A N 1
ATOM 706 C CA . LYS A 1 87 ? 0.254 -15.469 -0.087 1 98.31 87 LYS A CA 1
ATOM 707 C C . LYS A 1 87 ? 0.097 -15.922 -1.534 1 98.31 87 LYS A C 1
ATOM 709 O O . LYS A 1 87 ? 0.242 -17.109 -1.835 1 98.31 87 LYS A O 1
ATOM 714 N N . VAL A 1 88 ? -0.139 -14.969 -2.352 1 98.31 88 VAL A N 1
ATOM 715 C CA . VAL A 1 88 ? -0.342 -15.297 -3.76 1 98.31 88 VAL A CA 1
ATOM 716 C C . VAL A 1 88 ? 0.969 -15.789 -4.367 1 98.31 88 VAL A C 1
ATOM 718 O O . VAL A 1 88 ? 0.97 -16.703 -5.191 1 98.31 88 VAL A O 1
ATOM 721 N N . ILE A 1 89 ? 1.961 -15.219 -3.969 1 98.38 89 ILE A N 1
ATOM 722 C CA . ILE A 1 89 ? 3.27 -15.625 -4.469 1 98.38 89 ILE A CA 1
ATOM 723 C C . ILE A 1 89 ? 3.545 -17.078 -4.074 1 98.38 89 ILE A C 1
ATOM 725 O O . ILE A 1 89 ? 4.02 -17.859 -4.895 1 98.38 89 ILE A O 1
ATOM 729 N N . ILE A 1 90 ? 3.213 -17.375 -2.859 1 98.31 90 ILE A N 1
ATOM 730 C CA . ILE A 1 90 ? 3.396 -18.734 -2.377 1 98.31 90 ILE A CA 1
ATOM 731 C C . ILE A 1 90 ? 2.537 -19.688 -3.197 1 98.31 90 ILE A C 1
ATOM 733 O O . ILE A 1 90 ? 3.006 -20.75 -3.619 1 98.31 90 ILE A O 1
ATOM 737 N N . ARG A 1 91 ? 1.379 -19.266 -3.451 1 98.38 91 ARG A N 1
ATOM 738 C CA . ARG A 1 91 ? 0.477 -20.094 -4.254 1 98.38 91 ARG A CA 1
ATOM 739 C C . ARG A 1 91 ? 1.023 -20.297 -5.66 1 98.38 91 ARG A C 1
ATOM 741 O O . ARG A 1 91 ? 0.969 -21.391 -6.203 1 98.38 91 ARG A O 1
ATOM 748 N N . GLU A 1 92 ? 1.481 -19.234 -6.195 1 98.44 92 GLU A N 1
ATOM 749 C CA . GLU A 1 92 ? 2.094 -19.328 -7.516 1 98.44 92 GLU A CA 1
ATOM 750 C C . GLU A 1 92 ? 3.217 -20.359 -7.535 1 98.44 92 GLU A C 1
ATOM 752 O O . GLU A 1 92 ? 3.295 -21.188 -8.445 1 98.44 92 GLU A O 1
ATOM 757 N N . ASP A 1 93 ? 4.012 -20.391 -6.551 1 98.38 93 ASP A N 1
ATOM 758 C CA . ASP A 1 93 ? 5.137 -21.312 -6.473 1 98.38 93 ASP A CA 1
ATOM 759 C C . ASP A 1 93 ? 4.645 -22.75 -6.344 1 98.38 93 ASP A C 1
ATOM 761 O O . ASP A 1 93 ? 5.223 -23.672 -6.941 1 98.38 93 ASP A O 1
ATOM 765 N N . GLN A 1 94 ? 3.654 -22.906 -5.652 1 98.44 94 GLN A N 1
ATOM 766 C CA . GLN A 1 94 ? 3.074 -24.234 -5.504 1 98.44 94 GLN A CA 1
ATOM 767 C C . GLN A 1 94 ? 2.547 -24.766 -6.836 1 98.44 94 GLN A C 1
ATOM 769 O O . GLN A 1 94 ? 2.717 -25.938 -7.156 1 98.44 94 GLN A O 1
ATOM 774 N N . LEU A 1 95 ? 1.941 -23.953 -7.594 1 98.62 95 LEU A N 1
ATOM 775 C CA . LEU A 1 95 ? 1.398 -24.344 -8.891 1 98.62 95 LEU A CA 1
ATOM 776 C C . LEU A 1 95 ? 2.518 -24.688 -9.867 1 98.62 95 LEU A C 1
ATOM 778 O O . LEU A 1 95 ? 2.408 -25.641 -10.633 1 98.62 95 LEU A O 1
ATOM 782 N N . LYS A 1 96 ? 3.537 -23.938 -9.789 1 98.44 96 LYS A N 1
ATOM 783 C CA . LYS A 1 96 ? 4.688 -24.219 -10.641 1 98.44 96 LYS A CA 1
ATOM 784 C C . LYS A 1 96 ? 5.277 -25.594 -10.32 1 98.44 96 LYS A C 1
ATOM 786 O O . LYS A 1 96 ? 5.637 -26.344 -11.227 1 98.44 96 LYS A O 1
ATOM 791 N N . LEU A 1 97 ? 5.352 -25.906 -9.117 1 98.19 97 LEU A N 1
ATOM 792 C CA . LEU A 1 97 ? 5.848 -27.219 -8.703 1 98.19 97 LEU A CA 1
ATOM 793 C C . LEU A 1 97 ? 4.922 -28.328 -9.18 1 98.19 97 LEU A C 1
ATOM 795 O O . LEU A 1 97 ? 5.387 -29.375 -9.648 1 98.19 97 LEU A O 1
ATOM 799 N N . LYS A 1 98 ? 3.697 -28.109 -9.078 1 98.12 98 LYS A N 1
ATOM 800 C CA . LYS A 1 98 ? 2.723 -29.094 -9.547 1 98.12 98 LYS A CA 1
ATOM 801 C C . LYS A 1 98 ? 2.846 -29.312 -11.047 1 98.12 98 LYS A C 1
ATOM 803 O O . LYS A 1 98 ? 2.789 -30.453 -11.523 1 98.12 98 LYS A O 1
ATOM 808 N N . ILE A 1 99 ? 3.027 -28.234 -11.703 1 97.81 99 ILE A N 1
ATOM 809 C CA . ILE A 1 99 ? 3.176 -28.328 -13.156 1 97.81 99 ILE A CA 1
ATOM 810 C C . ILE A 1 99 ? 4.43 -29.125 -13.5 1 97.81 99 ILE A C 1
ATOM 812 O O . ILE A 1 99 ? 4.406 -29.984 -14.383 1 97.81 99 ILE A O 1
ATOM 816 N N . LYS A 1 100 ? 5.477 -28.891 -12.805 1 97.25 100 LYS A N 1
ATOM 817 C CA . LYS A 1 100 ? 6.707 -29.641 -13.023 1 97.25 100 LYS A CA 1
ATOM 818 C C . LYS A 1 100 ? 6.492 -31.125 -12.781 1 97.25 100 LYS A C 1
ATOM 820 O O . LYS A 1 100 ? 6.953 -31.969 -13.562 1 97.25 100 LYS A O 1
ATOM 825 N N . PHE A 1 101 ? 5.812 -31.453 -11.805 1 96.62 101 PHE A N 1
ATOM 826 C CA . PHE A 1 101 ? 5.527 -32.844 -11.461 1 96.62 101 PHE A CA 1
ATOM 827 C C . PHE A 1 101 ? 4.684 -33.5 -12.547 1 96.62 101 PHE A C 1
ATOM 829 O O . PHE A 1 101 ? 4.984 -34.594 -12.992 1 96.62 101 PHE A O 1
ATOM 836 N N . LEU A 1 102 ? 3.672 -32.781 -13.031 1 95 102 LEU A N 1
ATOM 837 C CA . LEU A 1 102 ? 2.777 -33.312 -14.047 1 95 102 LEU A CA 1
ATOM 838 C C . LEU A 1 102 ? 3.514 -33.5 -15.367 1 95 102 LEU A C 1
ATOM 840 O O . LEU A 1 102 ? 3.271 -34.5 -16.078 1 95 102 LEU A O 1
ATOM 844 N N . LYS A 1 103 ? 4.395 -32.625 -15.641 1 94.44 103 LYS A N 1
ATOM 845 C CA . LYS A 1 103 ? 5.191 -32.781 -16.859 1 94.44 103 LYS A CA 1
ATOM 846 C C . LYS A 1 103 ? 6.109 -34 -16.766 1 94.44 103 LYS A C 1
ATOM 848 O O . LYS A 1 103 ? 6.293 -34.719 -17.766 1 94.44 103 LYS A O 1
ATOM 853 N N . MET A 1 104 ? 6.641 -34.281 -15.57 1 93.75 104 MET A N 1
ATOM 854 C CA . MET A 1 104 ? 7.496 -35.438 -15.367 1 93.75 104 MET A CA 1
ATOM 855 C C . MET A 1 104 ? 6.707 -36.75 -15.547 1 93.75 104 MET A C 1
ATOM 857 O O . MET A 1 104 ? 7.184 -37.688 -16.203 1 93.75 104 MET A O 1
ATOM 861 N N . ILE A 1 105 ? 5.555 -36.719 -15.156 1 90.31 105 ILE A N 1
ATOM 862 C CA . ILE A 1 105 ? 4.699 -37.906 -15.266 1 90.31 105 ILE A CA 1
ATOM 863 C C . ILE A 1 105 ? 4.336 -38.125 -16.734 1 90.31 105 ILE A C 1
ATOM 865 O O . ILE A 1 105 ? 4.387 -39.281 -17.219 1 90.31 105 ILE A O 1
ATOM 869 N N . ASN A 1 106 ? 3.939 -37.031 -17.375 1 87.5 106 ASN A N 1
ATOM 870 C CA . ASN A 1 106 ? 3.574 -37.125 -18.781 1 87.5 106 ASN A CA 1
ATOM 871 C C . ASN A 1 106 ? 4.746 -37.625 -19.625 1 87.5 106 ASN A C 1
ATOM 873 O O . ASN A 1 106 ? 4.555 -38.438 -20.547 1 87.5 106 ASN A O 1
ATOM 877 N N . LYS A 1 107 ? 5.938 -37.156 -19.266 1 89.38 107 LYS A N 1
ATOM 878 C CA . LYS A 1 107 ? 7.133 -37.594 -19.984 1 89.38 107 LYS A CA 1
ATOM 879 C C . LYS A 1 107 ? 7.387 -39.094 -19.781 1 89.38 107 LYS A C 1
ATOM 881 O O . LYS A 1 107 ? 7.707 -39.812 -20.734 1 89.38 107 LYS A O 1
ATOM 886 N N . PHE A 1 108 ? 7.172 -39.594 -18.625 1 87.5 108 PHE A N 1
ATOM 887 C CA . PHE A 1 108 ? 7.391 -41 -18.297 1 87.5 108 PHE A CA 1
ATOM 888 C C . PHE A 1 108 ? 6.371 -41.875 -19 1 87.5 108 PHE A C 1
ATOM 890 O O . PHE A 1 108 ? 6.715 -42.969 -19.469 1 87.5 108 PHE A O 1
ATOM 897 N N . THR A 1 109 ? 5.16 -41.469 -19.188 1 84.5 109 THR A N 1
ATOM 898 C CA . THR A 1 109 ? 4.098 -42.25 -19.766 1 84.5 109 THR A CA 1
ATOM 899 C C . THR A 1 109 ? 4.223 -42.281 -21.297 1 84.5 109 THR A C 1
ATOM 901 O O . THR A 1 109 ? 3.928 -43.312 -21.922 1 84.5 109 THR A O 1
ATOM 904 N N . MET A 1 110 ? 4.629 -41.219 -21.828 1 80.75 110 MET A N 1
ATOM 905 C CA . MET A 1 110 ? 4.824 -41.188 -23.281 1 80.75 110 MET A CA 1
ATOM 906 C C . MET A 1 110 ? 5.973 -42.094 -23.703 1 80.75 110 MET A C 1
ATOM 908 O O . MET A 1 110 ? 5.898 -42.75 -24.734 1 80.75 110 MET A O 1
ATOM 912 N N . GLU A 1 111 ? 7.047 -42.219 -22.875 1 81.5 111 GLU A N 1
ATOM 913 C CA . GLU A 1 111 ? 8.203 -43.062 -23.156 1 81.5 111 GLU A CA 1
ATOM 914 C C . GLU A 1 111 ? 7.844 -44.531 -23.031 1 81.5 111 GLU A C 1
ATOM 916 O O . GLU A 1 111 ? 8.422 -45.375 -23.719 1 81.5 111 GLU A O 1
ATOM 921 N N . ARG A 1 112 ? 6.781 -44.844 -22.438 1 78.25 112 ARG A N 1
ATOM 922 C CA . ARG A 1 112 ? 6.387 -46.25 -22.234 1 78.25 112 ARG A CA 1
ATOM 923 C C . ARG A 1 112 ? 5.426 -46.688 -23.328 1 78.25 112 ARG A C 1
ATOM 925 O O . ARG A 1 112 ? 5.25 -47.906 -23.547 1 78.25 112 ARG A O 1
ATOM 932 N N . THR A 1 113 ? 4.809 -45.844 -23.953 1 72.25 113 THR A N 1
ATOM 933 C CA . THR A 1 113 ? 3.855 -46.188 -24.984 1 72.25 113 THR A CA 1
ATOM 934 C C . THR A 1 113 ? 4.551 -46.312 -26.344 1 72.25 113 THR A C 1
ATOM 936 O O . THR A 1 113 ? 3.996 -46.906 -27.281 1 72.25 113 THR A O 1
ATOM 939 N N . LEU A 1 114 ? 5.785 -45.812 -26.453 1 62.16 114 LEU A N 1
ATOM 940 C CA . LEU A 1 114 ? 6.559 -46 -27.672 1 62.16 114 LEU A CA 1
ATOM 941 C C . LEU A 1 114 ? 7.418 -47.25 -27.578 1 62.16 114 LEU A C 1
ATOM 943 O O . LEU A 1 114 ? 7.879 -47.625 -26.484 1 62.16 114 LEU A O 1
ATOM 947 N N . MET B 1 1 ? -10.609 36.438 29 1 25.72 1 MET B N 1
ATOM 948 C CA . MET B 1 1 ? -10.414 36.219 27.578 1 25.72 1 MET B CA 1
ATOM 949 C C . MET B 1 1 ? -10.656 34.75 27.234 1 25.72 1 MET B C 1
ATOM 951 O O . MET B 1 1 ? -9.914 33.875 27.672 1 25.72 1 MET B O 1
ATOM 955 N N . SER B 1 2 ? -11.953 34.219 26.953 1 32.34 2 SER B N 1
ATOM 956 C CA . SER B 1 2 ? -12.711 32.969 26.953 1 32.34 2 SER B CA 1
ATOM 957 C C . SER B 1 2 ? -12.305 32.062 25.781 1 32.34 2 SER B C 1
ATOM 959 O O . SER B 1 2 ? -12.383 32.5 24.609 1 32.34 2 SER B O 1
ATOM 961 N N . GLN B 1 3 ? -11.281 31.203 25.828 1 27.78 3 GLN B N 1
ATOM 962 C CA . GLN B 1 3 ? -10.641 30.297 24.875 1 27.78 3 GLN B CA 1
ATOM 963 C C . GLN B 1 3 ? -11.648 29.281 24.312 1 27.78 3 GLN B C 1
ATOM 965 O O . GLN B 1 3 ? -12.375 28.641 25.078 1 27.78 3 GLN B O 1
ATOM 970 N N . TYR B 1 4 ? -12.141 29.328 22.938 1 27.84 4 TYR B N 1
ATOM 971 C CA . TYR B 1 4 ? -13.102 28.672 22.062 1 27.84 4 TYR B CA 1
ATOM 972 C C . TYR B 1 4 ? -12.82 27.188 21.953 1 27.84 4 TYR B C 1
ATOM 974 O O . TYR B 1 4 ? -11.828 26.781 21.344 1 27.84 4 TYR B O 1
ATOM 982 N N . SER B 1 5 ? -12.992 26.312 22.859 1 32.53 5 SER B N 1
ATOM 983 C CA . SER B 1 5 ? -12.992 24.844 22.891 1 32.53 5 SER B CA 1
ATOM 984 C C . SER B 1 5 ? -13.945 24.266 21.844 1 32.53 5 SER B C 1
ATOM 986 O O . SER B 1 5 ? -15.148 24.188 22.078 1 32.53 5 SER B O 1
ATOM 988 N N . THR B 1 6 ? -13.836 24.594 20.5 1 32.84 6 THR B N 1
ATOM 989 C CA . THR B 1 6 ? -14.805 24.141 19.516 1 32.84 6 THR B CA 1
ATOM 990 C C . THR B 1 6 ? -14.828 22.625 19.438 1 32.84 6 THR B C 1
ATOM 992 O O . THR B 1 6 ? -13.844 22 19.031 1 32.84 6 THR B O 1
ATOM 995 N N . SER B 1 7 ? -15.414 21.844 20.297 1 35.28 7 SER B N 1
ATOM 996 C CA . SER B 1 7 ? -15.891 20.469 20.328 1 35.28 7 SER B CA 1
ATOM 997 C C . SER B 1 7 ? -16.641 20.109 19.062 1 35.28 7 SER B C 1
ATOM 999 O O . SER B 1 7 ? -17.812 20.484 18.891 1 35.28 7 SER B O 1
ATOM 1001 N N . SER B 1 8 ? -16.156 20.203 17.828 1 35.78 8 SER B N 1
ATOM 1002 C CA . SER B 1 8 ? -16.953 19.875 16.656 1 35.78 8 SER B CA 1
ATOM 1003 C C . SER B 1 8 ? -17.484 18.453 16.734 1 35.78 8 SER B C 1
ATOM 1005 O O . SER B 1 8 ? -16.719 17.484 16.75 1 35.78 8 SER B O 1
ATOM 1007 N N . ASN B 1 9 ? -18.438 18.109 17.422 1 35.62 9 ASN B N 1
ATOM 1008 C CA . ASN B 1 9 ? -19.375 17 17.375 1 35.62 9 ASN B CA 1
ATOM 1009 C C . ASN B 1 9 ? -19.734 16.625 15.938 1 35.62 9 ASN B C 1
ATOM 1011 O O . ASN B 1 9 ? -20.578 17.281 15.32 1 35.62 9 ASN B O 1
ATOM 1015 N N . ARG B 1 10 ? -18.781 16.156 15.117 1 35.97 10 ARG B N 1
ATOM 1016 C CA . ARG B 1 10 ? -19.031 15.703 13.758 1 35.97 10 ARG B CA 1
ATOM 1017 C C . ARG B 1 10 ? -20.203 14.719 13.719 1 35.97 10 ARG B C 1
ATOM 1019 O O . ARG B 1 10 ? -20.125 13.641 14.312 1 35.97 10 ARG B O 1
ATOM 1026 N N . ASN B 1 11 ? -21.453 15.125 13.82 1 39.94 11 ASN B N 1
ATOM 1027 C CA . ASN B 1 11 ? -22.688 14.391 13.578 1 39.94 11 ASN B CA 1
ATOM 1028 C C . ASN B 1 11 ? -22.547 13.445 12.383 1 39.94 11 ASN B C 1
ATOM 1030 O O . ASN B 1 11 ? -22.531 13.883 11.234 1 39.94 11 ASN B O 1
ATOM 1034 N N . VAL B 1 12 ? -21.906 12.469 12.367 1 42.16 12 VAL B N 1
ATOM 1035 C CA . VAL B 1 12 ? -21.812 11.414 11.367 1 42.16 12 VAL B CA 1
ATOM 1036 C C . VAL B 1 12 ? -23.188 11.094 10.805 1 42.16 12 VAL B C 1
ATOM 1038 O O . VAL B 1 12 ? -23.312 10.523 9.719 1 42.16 12 VAL B O 1
ATOM 1041 N N . SER B 1 13 ? -24.266 11.023 11.539 1 46.44 13 SER B N 1
ATOM 1042 C CA . SER B 1 13 ? -25.594 10.594 11.086 1 46.44 13 SER B CA 1
ATOM 1043 C C . SER B 1 13 ? -26.094 11.461 9.938 1 46.44 13 SER B C 1
ATOM 1045 O O . SER B 1 13 ? -26.797 10.977 9.055 1 46.44 13 SER B O 1
ATOM 1047 N N . HIS B 1 14 ? -26.156 12.852 10.086 1 45.59 14 HIS B N 1
ATOM 1048 C CA . HIS B 1 14 ? -26.625 13.781 9.062 1 45.59 14 HIS B CA 1
ATOM 1049 C C . HIS B 1 14 ? -25.578 13.953 7.965 1 45.59 14 HIS B C 1
ATOM 1051 O O . HIS B 1 14 ? -25.031 15.047 7.789 1 45.59 14 HIS B O 1
ATOM 1057 N N . LEU B 1 15 ? -24.5 13.289 7.965 1 51.75 15 LEU B N 1
ATOM 1058 C CA . LEU B 1 15 ? -23.797 13.562 6.711 1 51.75 15 LEU B CA 1
ATOM 1059 C C . LEU B 1 15 ? -24.781 13.977 5.621 1 51.75 15 LEU B C 1
ATOM 1061 O O . LEU B 1 15 ? -25.594 13.164 5.172 1 51.75 15 LEU B O 1
ATOM 1065 N N . ASN B 1 16 ? -25.641 15.031 5.848 1 56.47 16 ASN B N 1
ATOM 1066 C CA . ASN B 1 16 ? -26.547 15.797 5.008 1 56.47 16 ASN B CA 1
ATOM 1067 C C . ASN B 1 16 ? -26.25 15.594 3.523 1 56.47 16 ASN B C 1
ATOM 1069 O O . ASN B 1 16 ? -25.078 15.484 3.133 1 56.47 16 ASN B O 1
ATOM 1073 N N . HIS B 1 17 ? -27.203 15.016 2.844 1 76.81 17 HIS B N 1
ATOM 1074 C CA . HIS B 1 17 ? -27.312 14.859 1.397 1 76.81 17 HIS B CA 1
ATOM 1075 C C . HIS B 1 17 ? -26.812 16.109 0.669 1 76.81 17 HIS B C 1
ATOM 1077 O O . HIS B 1 17 ? -27.547 17.094 0.543 1 76.81 17 HIS B O 1
ATOM 1083 N N . VAL B 1 18 ? -25.5 16.266 0.696 1 88.75 18 VAL B N 1
ATOM 1084 C CA . VAL B 1 18 ? -24.984 17.344 -0.13 1 88.75 18 VAL B CA 1
ATOM 1085 C C . VAL B 1 18 ? -25.297 17.078 -1.599 1 88.75 18 VAL B C 1
ATOM 1087 O O . VAL B 1 18 ? -25.109 15.953 -2.084 1 88.75 18 VAL B O 1
ATOM 1090 N N . GLU B 1 19 ? -25.984 18.016 -2.062 1 92.31 19 GLU B N 1
ATOM 1091 C CA . GLU B 1 19 ? -26.297 17.906 -3.484 1 92.31 19 GLU B CA 1
ATOM 1092 C C . GLU B 1 19 ? -25.328 18.719 -4.328 1 92.31 19 GLU B C 1
ATOM 1094 O O . GLU B 1 19 ? -24.875 19.781 -3.912 1 92.31 19 GLU B O 1
ATOM 1099 N N . CYS B 1 20 ? -25.031 18.125 -5.461 1 94.25 20 CYS B N 1
ATOM 1100 C CA . CYS B 1 20 ? -24.172 18.891 -6.352 1 94.25 20 CYS B CA 1
ATOM 1101 C C . CYS B 1 20 ? -24.969 19.875 -7.191 1 94.25 20 CYS B C 1
ATOM 1103 O O . CYS B 1 20 ? -26.156 20.078 -6.945 1 94.25 20 CYS B O 1
ATOM 1105 N N . LYS B 1 21 ? -24.281 20.562 -8.039 1 93 21 LYS B N 1
ATOM 1106 C CA . LYS B 1 21 ? -24.891 21.641 -8.82 1 93 21 LYS B CA 1
ATOM 1107 C C . LYS B 1 21 ? -25.906 21.094 -9.805 1 93 21 LYS B C 1
ATOM 1109 O O . LYS B 1 21 ? -26.766 21.828 -10.289 1 93 21 LYS B O 1
ATOM 1114 N N . CYS B 1 22 ? -25.891 19.781 -10.125 1 91.38 22 CYS B N 1
ATOM 1115 C CA . CYS B 1 22 ? -26.828 19.156 -11.055 1 91.38 22 CYS B CA 1
ATOM 1116 C C . CYS B 1 22 ? -28.031 18.594 -10.32 1 91.38 22 CYS B C 1
ATOM 1118 O O . CYS B 1 22 ? -28.969 18.078 -10.945 1 91.38 22 CYS B O 1
ATOM 1120 N N . GLY B 1 23 ? -27.984 18.703 -9.086 1 91.06 23 GLY B N 1
ATOM 1121 C CA . GLY B 1 23 ? -29.109 18.219 -8.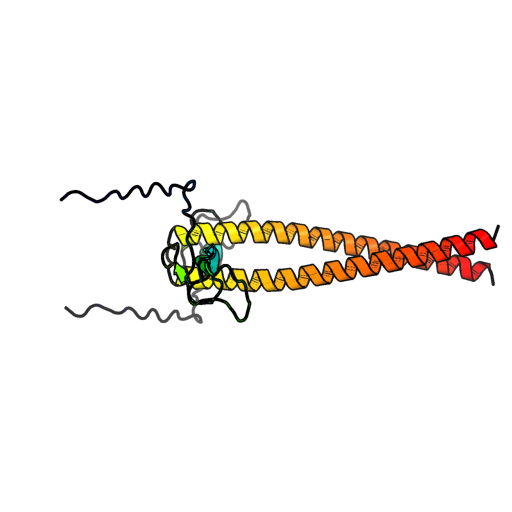305 1 91.06 23 GLY B CA 1
ATOM 1122 C C . GLY B 1 23 ? -28.984 16.75 -7.93 1 91.06 23 GLY B C 1
ATOM 1123 O O . GLY B 1 23 ? -29.953 16.125 -7.539 1 91.06 23 GLY B O 1
ATOM 1124 N N . LEU B 1 24 ? -27.875 16.312 -8.102 1 90.5 24 LEU B N 1
ATOM 1125 C CA . LEU B 1 24 ? -27.609 14.922 -7.746 1 90.5 24 LEU B CA 1
ATOM 1126 C C . LEU B 1 24 ? -26.875 14.828 -6.41 1 90.5 24 LEU B C 1
ATOM 1128 O O . LEU B 1 24 ? -26.281 15.812 -5.957 1 90.5 24 LEU B O 1
ATOM 1132 N N . PRO B 1 25 ? -27.047 13.703 -5.809 1 92.38 25 PRO B N 1
ATOM 1133 C CA . PRO B 1 25 ? -26.234 13.523 -4.602 1 92.38 25 PRO B CA 1
ATOM 1134 C C . PRO B 1 25 ? -24.75 13.758 -4.852 1 92.38 25 PRO B C 1
ATOM 1136 O O . PRO B 1 25 ? -24.219 13.375 -5.906 1 92.38 25 PRO B O 1
ATOM 1139 N N . SER B 1 26 ? -24.125 14.438 -3.975 1 93.44 26 SER B N 1
ATOM 1140 C CA . SER B 1 26 ? -22.703 14.727 -4.027 1 93.44 26 SER B CA 1
ATOM 1141 C C . SER B 1 26 ? -21.922 13.812 -3.094 1 93.44 26 SER B C 1
ATOM 1143 O O . SER B 1 26 ? -21.812 14.086 -1.896 1 93.44 26 SER B O 1
ATOM 1145 N N . PRO B 1 27 ? -21.281 12.789 -3.65 1 92.81 27 PRO B N 1
ATOM 1146 C CA . PRO B 1 27 ? -20.609 11.836 -2.777 1 92.81 27 PRO B CA 1
ATOM 1147 C C . PRO B 1 27 ? -19.297 12.391 -2.199 1 92.81 27 PRO B C 1
ATOM 1149 O O . PRO B 1 27 ? -18.672 13.258 -2.812 1 92.81 27 PRO B O 1
ATOM 1152 N N . LEU B 1 28 ? -19 11.891 -0.986 1 94.19 28 LEU B N 1
ATOM 1153 C CA . LEU B 1 28 ? -17.688 12.156 -0.38 1 94.19 28 LEU B CA 1
ATOM 1154 C C . LEU B 1 28 ? -16.609 11.273 -1 1 94.19 28 LEU B C 1
ATOM 1156 O O . LEU B 1 28 ? -16.703 10.047 -0.949 1 94.19 28 LEU B O 1
ATOM 1160 N N . THR B 1 29 ? -15.578 11.992 -1.587 1 92.69 29 THR B N 1
ATOM 1161 C CA . THR B 1 29 ? -14.5 11.289 -2.266 1 92.69 29 THR B CA 1
ATOM 1162 C C . THR B 1 29 ? -13.141 11.758 -1.745 1 92.69 29 THR B C 1
ATOM 1164 O O . THR B 1 29 ? -13.062 12.703 -0.958 1 92.69 29 THR B O 1
ATOM 1167 N N . THR B 1 30 ? -12.141 10.992 -2.182 1 95.75 30 THR B N 1
ATOM 1168 C CA . THR B 1 30 ? -10.789 11.32 -1.738 1 95.75 30 THR B CA 1
ATOM 1169 C C . THR B 1 30 ? -9.969 11.898 -2.889 1 95.75 30 THR B C 1
ATOM 1171 O O . THR B 1 30 ? -10.023 11.391 -4.012 1 95.75 30 THR B O 1
ATOM 1174 N N . GLU B 1 31 ? -9.297 12.938 -2.631 1 96 31 GLU B N 1
ATOM 1175 C CA . GLU B 1 31 ? -8.391 13.555 -3.596 1 96 31 GLU B CA 1
ATOM 1176 C C . GLU B 1 31 ? -6.996 12.938 -3.514 1 96 31 GLU B C 1
ATOM 1178 O O . GLU B 1 31 ? -6.441 12.797 -2.424 1 96 31 GLU B O 1
ATOM 1183 N N . TRP B 1 32 ? -6.355 12.57 -4.695 1 97 32 TRP B N 1
ATOM 1184 C CA . TRP B 1 32 ? -5.043 11.93 -4.699 1 97 32 TRP B CA 1
ATOM 1185 C C . TRP B 1 32 ? -4.082 12.664 -5.633 1 97 32 TRP B C 1
ATOM 1187 O O . TRP B 1 32 ? -3.26 12.039 -6.301 1 97 32 TRP B O 1
ATOM 1197 N N . ASN B 1 33 ? -4.027 13.883 -5.613 1 96.12 33 ASN B N 1
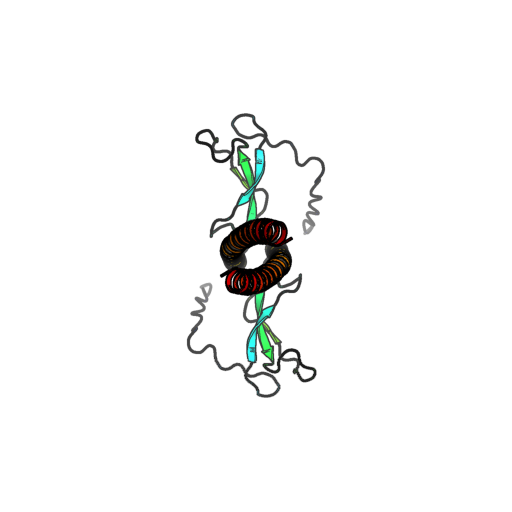ATOM 1198 C CA . ASN B 1 33 ? -3.012 14.641 -6.34 1 96.12 33 ASN B CA 1
ATOM 1199 C C . ASN B 1 33 ? -1.856 15.047 -5.43 1 96.12 33 ASN B C 1
ATOM 1201 O O . ASN B 1 33 ? -1.865 14.742 -4.234 1 96.12 33 ASN B O 1
ATOM 1205 N N . ASP B 1 34 ? -0.808 15.656 -5.844 1 95.31 34 ASP B N 1
ATOM 1206 C CA . ASP B 1 34 ? 0.412 15.93 -5.09 1 95.31 34 ASP B CA 1
ATOM 1207 C C . ASP B 1 34 ? 0.191 17.062 -4.082 1 95.31 34 ASP B C 1
ATOM 1209 O O . ASP B 1 34 ? 0.872 17.125 -3.057 1 95.31 34 ASP B O 1
ATOM 1213 N N . LEU B 1 35 ? -0.783 17.859 -4.211 1 95.62 35 LEU B N 1
ATOM 1214 C CA . LEU B 1 35 ? -0.995 19.031 -3.367 1 95.62 35 LEU B CA 1
ATOM 1215 C C . LEU B 1 35 ? -1.936 18.703 -2.213 1 95.62 35 LEU B C 1
ATOM 1217 O O . LEU B 1 35 ? -1.818 19.266 -1.127 1 95.62 35 LEU B O 1
ATOM 1221 N N . ASN B 1 36 ? -2.926 17.844 -2.426 1 96.88 36 ASN B N 1
ATOM 1222 C CA . ASN B 1 36 ? -3.926 17.531 -1.413 1 96.88 36 ASN B CA 1
ATOM 1223 C C . ASN B 1 36 ? -4.207 16.031 -1.346 1 96.88 36 ASN B C 1
ATOM 1225 O O . ASN B 1 36 ? -5.359 15.602 -1.436 1 96.88 36 ASN B O 1
ATOM 1229 N N . PRO B 1 37 ? -3.193 15.281 -1.135 1 97.62 37 PRO B N 1
ATOM 1230 C CA . PRO B 1 37 ? -3.422 13.828 -1.121 1 97.62 37 PRO B CA 1
ATOM 1231 C C . PRO B 1 37 ? -4.172 13.367 0.124 1 97.62 37 PRO B C 1
ATOM 1233 O O . PRO B 1 37 ? -3.84 13.773 1.239 1 97.62 37 PRO B O 1
ATOM 1236 N N . GLY B 1 38 ? -5.18 12.586 -0.103 1 96.5 38 GLY B N 1
ATOM 1237 C CA . GLY B 1 38 ? -5.863 11.961 1.018 1 96.5 38 GLY B CA 1
ATOM 1238 C C . GLY B 1 38 ? -6.977 12.82 1.592 1 96.5 38 GLY B C 1
ATOM 1239 O O . GLY B 1 38 ? -7.691 12.391 2.5 1 96.5 38 GLY B O 1
ATOM 1240 N N . ARG B 1 39 ? -7.055 14.016 1.129 1 96.62 39 ARG B N 1
ATOM 1241 C CA . ARG B 1 39 ? -8.133 14.883 1.597 1 96.62 39 ARG B CA 1
ATOM 1242 C C . ARG B 1 39 ? -9.469 14.477 0.985 1 96.62 39 ARG B C 1
ATOM 1244 O O . ARG B 1 39 ? -9.508 13.953 -0.128 1 96.62 39 ARG B O 1
ATOM 1251 N N . HIS B 1 40 ? -10.469 14.859 1.754 1 95.69 40 HIS B N 1
ATOM 1252 C CA . HIS B 1 40 ? -11.805 14.484 1.311 1 95.69 40 HIS B CA 1
ATOM 1253 C C . HIS B 1 40 ? -12.562 15.688 0.763 1 95.69 40 HIS B C 1
ATOM 1255 O O . HIS B 1 40 ? -12.352 16.812 1.217 1 95.69 40 HIS B O 1
ATOM 1261 N N . PHE B 1 41 ? -13.422 15.32 -0.244 1 95.56 41 PHE B N 1
ATOM 1262 C CA . PHE B 1 41 ? -14.234 16.375 -0.831 1 95.56 41 PHE B CA 1
ATOM 1263 C C . PHE B 1 41 ? -15.562 15.82 -1.338 1 95.56 41 PHE B C 1
ATOM 1265 O O . PHE B 1 41 ? -15.68 14.633 -1.62 1 95.56 41 PHE B O 1
ATOM 1272 N N . PHE B 1 42 ? -16.531 16.656 -1.376 1 95.19 42 PHE B N 1
ATOM 1273 C CA . PHE B 1 42 ? -17.797 16.375 -2.041 1 95.19 42 PHE B CA 1
ATOM 1274 C C . PHE B 1 42 ? -17.75 16.766 -3.512 1 95.19 42 PHE B C 1
ATOM 1276 O O . PHE B 1 42 ? -17.469 17.922 -3.836 1 95.19 42 PHE B O 1
ATOM 1283 N N . GLY B 1 43 ? -17.938 15.75 -4.312 1 92.62 43 GLY B N 1
ATOM 1284 C CA . GLY B 1 43 ? -17.953 15.984 -5.746 1 92.62 43 GLY B CA 1
ATOM 1285 C C . GLY B 1 43 ? -19.25 15.523 -6.41 1 92.62 43 GLY B C 1
ATOM 1286 O O . GLY B 1 43 ? -20.078 14.891 -5.766 1 92.62 43 GLY B O 1
ATOM 1287 N N . CYS B 1 44 ? -19.297 15.938 -7.621 1 93.12 44 CYS B N 1
ATOM 1288 C CA . CYS B 1 44 ? -20.453 15.562 -8.414 1 93.12 44 CYS B CA 1
ATOM 1289 C C . CYS B 1 44 ? -20.578 14.047 -8.531 1 93.12 44 CYS B C 1
ATOM 1291 O O . CYS B 1 44 ? -19.578 13.359 -8.75 1 93.12 44 CYS B O 1
ATOM 1293 N N . GLY B 1 45 ? -21.734 13.648 -8.312 1 88.38 45 GLY B N 1
ATOM 1294 C CA . GLY B 1 45 ? -22 12.219 -8.344 1 88.38 45 GLY B CA 1
ATOM 1295 C C . GLY B 1 45 ? -21.875 11.617 -9.727 1 88.38 45 GLY B C 1
ATOM 1296 O O . GLY B 1 45 ? -21.812 10.391 -9.875 1 88.38 45 GLY B O 1
ATOM 1297 N N . MET B 1 46 ? -21.938 12.562 -10.625 1 82.69 46 MET B N 1
ATOM 1298 C CA . MET B 1 46 ? -21.828 12.039 -11.984 1 82.69 46 MET B CA 1
ATOM 1299 C C . MET B 1 46 ? -20.375 11.711 -12.32 1 82.69 46 MET B C 1
ATOM 1301 O O . MET B 1 46 ? -19.484 12.523 -12.07 1 82.69 46 MET B O 1
ATOM 1305 N N . TYR B 1 47 ? -19.922 10.547 -11.859 1 63.97 47 TYR B N 1
ATOM 1306 C CA . TYR B 1 47 ? -18.578 10.023 -11.992 1 63.97 47 TYR B CA 1
ATOM 1307 C C . TYR B 1 47 ? -17.844 10.68 -13.164 1 63.97 47 TYR B C 1
ATOM 1309 O O . TYR B 1 47 ? -18.422 11.492 -13.883 1 63.97 47 TYR B O 1
ATOM 1317 N N . LYS B 1 48 ? -16.672 10.008 -13.477 1 59.88 48 LYS B N 1
ATOM 1318 C CA . LYS B 1 48 ? -15.633 10.367 -14.438 1 59.88 48 LYS B CA 1
ATOM 1319 C C . LYS B 1 48 ? -16.234 10.703 -15.797 1 59.88 48 LYS B C 1
ATOM 1321 O O . LYS B 1 48 ? -15.508 10.891 -16.781 1 59.88 48 LYS B O 1
ATOM 1326 N N . GLY B 1 49 ? -17.469 11.055 -15.734 1 61.94 49 GLY B N 1
ATOM 1327 C CA . GLY B 1 49 ? -17.953 11.234 -17.094 1 61.94 49 GLY B CA 1
ATOM 1328 C C . GLY B 1 49 ? -17.938 12.68 -17.547 1 61.94 49 GLY B C 1
ATOM 1329 O O . GLY B 1 49 ? -17.516 13.57 -16.797 1 61.94 49 GLY B O 1
ATOM 1330 N N . TYR B 1 50 ? -18.078 12.961 -18.859 1 69.5 50 TYR B N 1
ATOM 1331 C CA . TYR B 1 50 ? -18.094 14.211 -19.594 1 69.5 50 TYR B CA 1
ATOM 1332 C C . TYR B 1 50 ? -19.172 15.141 -19.062 1 69.5 50 TYR B C 1
ATOM 1334 O O . TYR B 1 50 ? -19.094 16.359 -19.25 1 69.5 50 TYR B O 1
ATOM 1342 N N . LYS B 1 51 ? -20.031 14.617 -18.141 1 80.75 51 LYS B N 1
ATOM 1343 C CA . LYS B 1 51 ? -21.172 15.461 -17.766 1 80.75 51 LYS B CA 1
ATOM 1344 C C . LYS B 1 51 ? -21.094 15.859 -16.297 1 80.75 51 LYS B C 1
ATOM 1346 O O . LYS B 1 51 ? -22.109 16.25 -15.711 1 80.75 51 LYS B O 1
ATOM 1351 N N . ARG B 1 52 ? -19.906 15.867 -15.75 1 88.12 52 ARG B N 1
ATOM 1352 C CA . ARG B 1 52 ? -19.844 16.234 -14.336 1 88.12 52 ARG B CA 1
ATOM 1353 C C . ARG B 1 52 ? -19.875 17.75 -14.172 1 88.12 52 ARG B C 1
ATOM 1355 O O . ARG B 1 52 ? -19.312 18.484 -14.984 1 88.12 52 ARG B O 1
ATOM 1362 N N . CYS B 1 53 ? -20.672 18.156 -13.219 1 92.75 53 CYS B N 1
ATOM 1363 C CA . CYS B 1 53 ? -20.688 19.594 -12.953 1 92.75 53 CYS B CA 1
ATOM 1364 C C . CYS B 1 53 ? -19.453 20.016 -12.164 1 92.75 53 CYS B C 1
ATOM 1366 O O . CYS B 1 53 ? -18.609 19.188 -11.828 1 92.75 53 CYS B O 1
ATOM 1368 N N . SER B 1 54 ? -19.281 21.281 -11.867 1 91.81 54 SER B N 1
ATOM 1369 C CA . SER B 1 54 ? -18.078 21.828 -11.242 1 91.81 54 SER B CA 1
ATOM 1370 C C . SER B 1 54 ? -18.188 21.844 -9.727 1 91.81 54 SER B C 1
ATOM 1372 O O . SER B 1 54 ? -17.453 22.562 -9.047 1 91.81 54 SER B O 1
ATOM 1374 N N . HIS B 1 55 ? -19.156 21.094 -9.297 1 94.25 55 HIS B N 1
ATOM 1375 C CA . HIS B 1 55 ? -19.312 21.047 -7.844 1 94.25 55 HIS B CA 1
ATOM 1376 C C . HIS B 1 55 ? -18.109 20.406 -7.18 1 94.25 55 HIS B C 1
ATOM 1378 O O . HIS B 1 55 ? -17.719 19.281 -7.535 1 94.25 55 HIS B O 1
ATOM 1384 N N . PHE B 1 56 ? -17.531 21.125 -6.219 1 95 56 PHE B N 1
ATOM 1385 C CA . PHE B 1 56 ? -16.359 20.641 -5.48 1 95 56 PHE B CA 1
ATOM 1386 C C . PHE B 1 56 ? -16.219 21.406 -4.16 1 95 56 PHE B C 1
ATOM 1388 O O . PHE B 1 56 ? -15.93 22.594 -4.152 1 95 56 PHE B O 1
ATOM 1395 N N . VAL B 1 57 ? -16.438 20.609 -3.078 1 95 57 VAL B N 1
ATOM 1396 C CA . VAL B 1 57 ? -16.344 21.219 -1.757 1 95 57 VAL B CA 1
ATOM 1397 C C . VAL B 1 57 ? -15.484 20.344 -0.841 1 95 57 VAL B C 1
ATOM 1399 O O . VAL B 1 57 ? -15.82 19.188 -0.581 1 95 57 VAL B O 1
ATOM 1402 N N . TRP B 1 58 ? -14.438 21.047 -0.304 1 95.69 58 TRP B N 1
ATOM 1403 C CA . TRP B 1 58 ? -13.578 20.312 0.615 1 95.69 58 TRP B CA 1
ATOM 1404 C C . TRP B 1 58 ? -14.312 19.984 1.908 1 95.69 58 TRP B C 1
ATOM 1406 O O . TRP B 1 58 ? -15.055 20.812 2.438 1 95.69 58 TRP B O 1
ATOM 1416 N N . TYR B 1 59 ? -14.141 18.797 2.266 1 94.88 59 TYR B N 1
ATOM 1417 C CA . TYR B 1 59 ? -14.758 18.344 3.504 1 94.88 59 TYR B CA 1
ATOM 1418 C C . TYR B 1 59 ? -13.859 18.625 4.699 1 94.88 59 TYR B C 1
ATOM 1420 O O . TYR B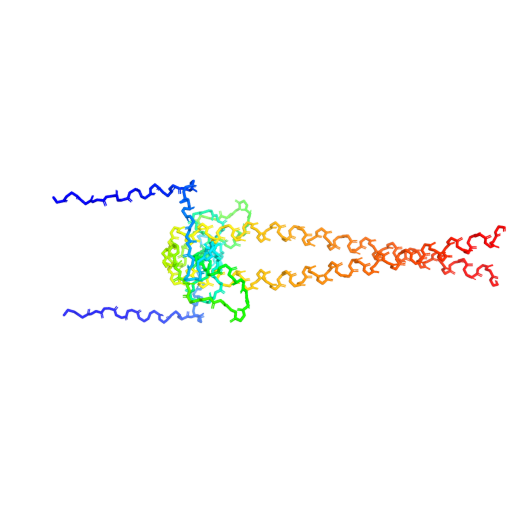 1 59 ? -14.336 18.953 5.785 1 94.88 59 TYR B O 1
ATOM 1428 N N . ASP B 1 60 ? -12.562 18.516 4.527 1 94.38 60 ASP B N 1
ATOM 1429 C CA . ASP B 1 60 ? -11.594 18.656 5.609 1 94.38 60 ASP B CA 1
ATOM 1430 C C . ASP B 1 60 ? -10.586 19.766 5.312 1 94.38 60 ASP B C 1
ATOM 1432 O O . ASP B 1 60 ? -10.664 20.422 4.273 1 94.38 60 ASP B O 1
ATOM 1436 N N . GLU B 1 61 ? -9.711 20.078 6.266 1 93.5 61 GLU B N 1
ATOM 1437 C CA . GLU B 1 61 ? -8.734 21.141 6.129 1 93.5 61 GLU B CA 1
ATOM 1438 C C . GLU B 1 61 ? -7.461 20.656 5.453 1 93.5 61 GLU B C 1
ATOM 1440 O O . GLU B 1 61 ? -7.227 19.453 5.363 1 93.5 61 GLU B O 1
ATOM 1445 N N . GLU B 1 62 ? -6.738 21.594 4.984 1 93.94 62 GLU B N 1
ATOM 1446 C CA . GLU B 1 62 ? -5.461 21.281 4.348 1 93.94 62 GLU B CA 1
ATOM 1447 C C . GLU B 1 62 ? -4.473 20.703 5.355 1 93.94 62 GLU B C 1
ATOM 1449 O O . GLU B 1 62 ? -4.457 21.094 6.52 1 93.94 62 GLU B O 1
ATOM 1454 N N . MET B 1 63 ? -3.703 19.844 4.871 1 93.38 63 MET B N 1
ATOM 1455 C CA . MET B 1 63 ? -2.674 19.234 5.711 1 93.38 63 MET B CA 1
ATOM 1456 C C . MET B 1 63 ? -1.352 19.984 5.574 1 93.38 63 MET B C 1
ATOM 1458 O O . MET B 1 63 ? -1.207 20.844 4.707 1 93.38 63 MET B O 1
ATOM 1462 N N . CYS B 1 64 ? -0.433 19.656 6.473 1 93.25 64 CYS B N 1
ATOM 1463 C CA . CYS B 1 64 ? 0.886 20.281 6.395 1 93.25 64 CYS B CA 1
ATOM 1464 C C . CYS B 1 64 ? 1.657 19.766 5.184 1 93.25 64 CYS B C 1
ATOM 1466 O O . CYS B 1 64 ? 1.396 18.656 4.699 1 93.25 64 CYS B O 1
ATOM 1468 N N . GLN B 1 65 ? 2.551 20.484 4.719 1 92.5 65 GLN B N 1
ATOM 1469 C CA . GLN B 1 65 ? 3.266 20.188 3.48 1 92.5 65 GLN B CA 1
ATOM 1470 C C . GLN B 1 65 ? 4.004 18.844 3.576 1 92.5 65 GLN B C 1
ATOM 1472 O O . GLN B 1 65 ? 3.975 18.047 2.639 1 92.5 65 GLN B O 1
ATOM 1477 N N . GLN B 1 66 ? 4.68 18.688 4.684 1 92.94 66 GLN B N 1
ATOM 1478 C CA . GLN B 1 66 ? 5.434 17.453 4.871 1 92.94 66 GLN B CA 1
ATOM 1479 C C . GLN B 1 66 ? 4.531 16.234 4.73 1 92.94 66 GLN B C 1
ATOM 1481 O O . GLN B 1 66 ? 4.914 15.234 4.109 1 92.94 66 GLN B O 1
ATOM 1486 N N . ALA B 1 67 ? 3.408 16.344 5.301 1 96.06 67 ALA B N 1
ATOM 1487 C CA . ALA B 1 67 ? 2.438 15.258 5.254 1 96.06 67 ALA B CA 1
ATOM 1488 C C . ALA B 1 67 ? 2.023 14.961 3.814 1 96.06 67 ALA B C 1
ATOM 1490 O O . ALA B 1 67 ? 1.921 13.797 3.422 1 96.06 67 ALA B O 1
ATOM 1491 N N . ASN B 1 68 ? 1.791 15.961 3.045 1 96.56 68 ASN B N 1
ATOM 1492 C CA . ASN B 1 68 ? 1.412 15.789 1.648 1 96.56 68 ASN B CA 1
ATOM 1493 C C . ASN B 1 68 ? 2.447 14.969 0.885 1 96.56 68 ASN B C 1
ATOM 1495 O O . ASN B 1 68 ? 2.092 14.086 0.101 1 96.56 68 ASN B O 1
ATOM 1499 N N . GLU B 1 69 ? 3.621 15.266 1.149 1 95.19 69 GLU B N 1
ATOM 1500 C CA . GLU B 1 69 ? 4.691 14.547 0.464 1 95.19 69 GLU B CA 1
ATOM 1501 C C . GLU B 1 69 ? 4.688 13.07 0.833 1 95.19 69 GLU B C 1
ATOM 1503 O O . GLU B 1 69 ? 4.781 12.203 -0.042 1 95.19 69 GLU B O 1
ATOM 1508 N N . VAL B 1 70 ? 4.602 12.82 2.098 1 97.12 70 VAL B N 1
ATOM 1509 C CA . VAL B 1 70 ? 4.621 11.445 2.582 1 97.12 70 VAL B CA 1
ATOM 1510 C C . VAL B 1 70 ? 3.412 10.688 2.039 1 97.12 70 VAL B C 1
ATOM 1512 O O . VAL B 1 70 ? 3.553 9.586 1.495 1 97.12 70 VAL B O 1
ATOM 1515 N N . ILE B 1 71 ? 2.264 11.266 2.166 1 97.94 71 ILE B N 1
ATOM 1516 C CA . ILE B 1 71 ? 1.022 10.625 1.757 1 97.94 71 ILE B CA 1
ATOM 1517 C C . ILE B 1 71 ? 1.055 10.344 0.256 1 97.94 71 ILE B C 1
ATOM 1519 O O . ILE B 1 71 ? 0.687 9.258 -0.19 1 97.94 71 ILE B O 1
ATOM 1523 N N . PHE B 1 72 ? 1.449 11.352 -0.427 1 98.25 72 PHE B N 1
ATOM 1524 C CA . PHE B 1 72 ? 1.485 11.164 -1.874 1 98.25 72 PHE B CA 1
ATOM 1525 C C . PHE B 1 72 ? 2.455 10.055 -2.256 1 98.25 72 PHE B C 1
ATOM 1527 O O . PHE B 1 72 ? 2.16 9.242 -3.135 1 98.25 72 PHE B O 1
ATOM 1534 N N . SER B 1 73 ? 3.594 10.008 -1.685 1 97.38 73 SER B N 1
ATOM 1535 C CA . SER B 1 73 ? 4.582 8.969 -1.951 1 97.38 73 SER B CA 1
ATOM 1536 C C . SER B 1 73 ? 4.031 7.586 -1.616 1 97.38 73 SER B C 1
ATOM 1538 O O . SER B 1 73 ? 4.234 6.629 -2.371 1 97.38 73 SER B O 1
ATOM 1540 N N . MET B 1 74 ? 3.41 7.531 -0.503 1 98 74 MET B N 1
ATOM 1541 C CA . MET B 1 74 ? 2.793 6.273 -0.099 1 98 74 MET B CA 1
ATOM 1542 C C . MET B 1 74 ? 1.724 5.844 -1.099 1 98 74 MET B C 1
ATOM 1544 O O . MET B 1 74 ? 1.615 4.66 -1.431 1 98 74 MET B O 1
ATOM 1548 N N . HIS B 1 75 ? 1.003 6.797 -1.547 1 98.06 75 HIS B N 1
ATOM 1549 C CA . HIS B 1 75 ? -0.043 6.512 -2.521 1 98.06 75 HIS B CA 1
ATOM 1550 C C . HIS B 1 75 ? 0.547 5.973 -3.82 1 98.06 75 HIS B C 1
ATOM 1552 O O . HIS B 1 75 ? 0.061 4.977 -4.359 1 98.06 75 HIS B O 1
ATOM 1558 N N . LYS B 1 76 ? 1.565 6.57 -4.27 1 97.88 76 LYS B N 1
ATOM 1559 C CA . LYS B 1 76 ? 2.232 6.129 -5.492 1 97.88 76 LYS B CA 1
ATOM 1560 C C . LYS B 1 76 ? 2.787 4.719 -5.34 1 97.88 76 LYS B C 1
ATOM 1562 O O . LYS B 1 76 ? 2.611 3.875 -6.219 1 97.88 76 LYS B O 1
ATOM 1567 N N . LYS B 1 77 ? 3.402 4.488 -4.281 1 97.44 77 LYS B N 1
ATOM 1568 C CA . LYS B 1 77 ? 3.967 3.168 -4.023 1 97.44 77 LYS B CA 1
ATOM 1569 C C . LYS B 1 77 ? 2.873 2.104 -3.975 1 97.44 77 LYS B C 1
ATOM 1571 O O . LYS B 1 77 ? 3.043 1.007 -4.512 1 97.44 77 LYS B O 1
ATOM 1576 N N . SER B 1 78 ? 1.842 2.469 -3.289 1 97.56 78 SER B N 1
ATOM 1577 C CA . SER B 1 78 ? 0.718 1.544 -3.184 1 97.56 78 SER B CA 1
ATOM 1578 C C . SER B 1 78 ? 0.167 1.186 -4.559 1 97.56 78 SER B C 1
ATOM 1580 O O . SER B 1 78 ? -0.153 0.024 -4.824 1 97.56 78 SER B O 1
ATOM 1582 N N . ASN B 1 79 ? 0.094 2.119 -5.406 1 97.25 79 ASN B N 1
ATOM 1583 C CA . ASN B 1 79 ? -0.39 1.881 -6.766 1 97.25 79 ASN B CA 1
ATOM 1584 C C . ASN B 1 79 ? 0.548 0.961 -7.539 1 97.25 79 ASN B C 1
ATOM 1586 O O . ASN B 1 79 ? 0.094 0.07 -8.258 1 97.25 79 ASN B O 1
ATOM 1590 N N . GLN B 1 80 ? 1.79 1.124 -7.395 1 97.62 80 GLN B N 1
ATOM 1591 C CA . GLN B 1 80 ? 2.781 0.278 -8.055 1 97.62 80 GLN B CA 1
ATOM 1592 C C . GLN B 1 80 ? 2.682 -1.165 -7.566 1 97.62 80 GLN B C 1
ATOM 1594 O O . GLN B 1 80 ? 2.727 -2.1 -8.367 1 97.62 80 GLN B O 1
ATOM 1599 N N . GLU B 1 81 ? 2.561 -1.265 -6.246 1 97.38 81 GLU B N 1
ATOM 1600 C CA . GLU B 1 81 ? 2.428 -2.596 -5.66 1 97.38 81 GLU B CA 1
ATOM 1601 C C . GLU B 1 81 ? 1.156 -3.287 -6.141 1 97.38 81 GLU B C 1
ATOM 1603 O O . GLU B 1 81 ? 1.139 -4.504 -6.324 1 97.38 81 GLU B O 1
ATOM 1608 N N . ASN B 1 82 ? 0.149 -2.516 -6.25 1 97.81 82 ASN B N 1
ATOM 1609 C CA . ASN B 1 82 ? -1.111 -3.076 -6.723 1 97.81 82 ASN B CA 1
ATOM 1610 C C . ASN B 1 82 ? -0.986 -3.609 -8.148 1 97.81 82 ASN B C 1
ATOM 1612 O O . ASN B 1 82 ? -1.558 -4.648 -8.477 1 97.81 82 ASN B O 1
ATOM 1616 N N . VAL B 1 83 ? -0.289 -2.928 -9.023 1 98.06 83 VAL B N 1
ATOM 1617 C CA . VAL B 1 83 ? -0.037 -3.391 -10.383 1 98.06 83 VAL B CA 1
ATOM 1618 C C . VAL B 1 83 ? 0.713 -4.719 -10.344 1 98.06 83 VAL B C 1
ATOM 1620 O O . VAL B 1 83 ? 0.351 -5.664 -11.055 1 98.06 83 VAL B O 1
ATOM 1623 N N . LYS B 1 84 ? 1.705 -4.773 -9.508 1 97.31 84 LYS B N 1
ATOM 1624 C CA . LYS B 1 84 ? 2.473 -6.008 -9.359 1 97.31 84 LYS B CA 1
ATOM 1625 C C . LYS B 1 84 ? 1.589 -7.156 -8.883 1 97.31 84 LYS B C 1
ATOM 1627 O O . LYS B 1 84 ? 1.678 -8.273 -9.398 1 97.31 84 LYS B O 1
ATOM 1632 N N . PHE B 1 85 ? 0.833 -6.801 -7.887 1 98.31 85 PHE B N 1
ATOM 1633 C CA . PHE B 1 85 ? -0.069 -7.801 -7.324 1 98.31 85 PHE B CA 1
ATOM 1634 C C . PHE B 1 85 ? -0.992 -8.367 -8.398 1 98.31 85 PHE B C 1
ATOM 1636 O O . PHE B 1 85 ? -1.169 -9.578 -8.5 1 98.31 85 PHE B O 1
ATOM 1643 N N . ASN B 1 86 ? -1.543 -7.562 -9.203 1 98 86 ASN B N 1
ATOM 1644 C CA . ASN B 1 86 ? -2.451 -7.992 -10.2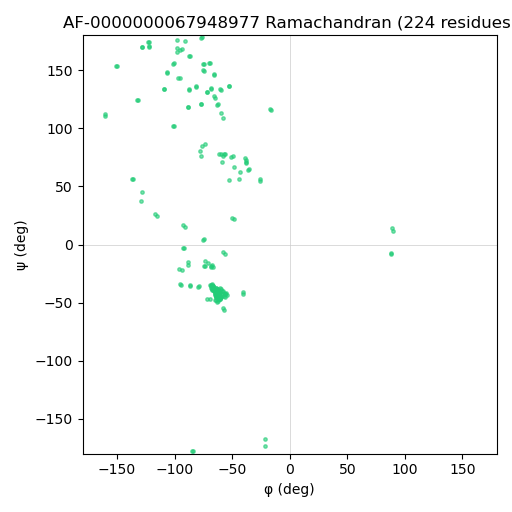58 1 98 86 ASN B CA 1
ATOM 1645 C C . ASN B 1 86 ? -1.741 -8.867 -11.289 1 98 86 ASN B C 1
ATOM 1647 O O . ASN B 1 86 ? -2.326 -9.82 -11.805 1 98 86 ASN B O 1
ATOM 1651 N N . LYS B 1 87 ? -0.536 -8.57 -11.602 1 98.31 87 LYS B N 1
ATOM 1652 C CA . LYS B 1 87 ? 0.24 -9.383 -12.531 1 98.31 87 LYS B CA 1
ATOM 1653 C C . LYS B 1 87 ? 0.409 -10.812 -12.008 1 98.31 87 LYS B C 1
ATOM 1655 O O . LYS B 1 87 ? 0.273 -11.773 -12.766 1 98.31 87 LYS B O 1
ATOM 1660 N N . VAL B 1 88 ? 0.65 -10.875 -10.758 1 98.31 88 VAL B N 1
ATOM 1661 C CA . VAL B 1 88 ? 0.858 -12.188 -10.156 1 98.31 88 VAL B CA 1
ATOM 1662 C C . VAL B 1 88 ? -0.447 -12.977 -10.18 1 98.31 88 VAL B C 1
ATOM 1664 O O . VAL B 1 88 ? -0.44 -14.188 -10.398 1 98.31 88 VAL B O 1
ATOM 1667 N N . ILE B 1 89 ? -1.443 -12.312 -9.953 1 98.38 89 ILE B N 1
ATOM 1668 C CA . ILE B 1 89 ? -2.748 -12.969 -9.977 1 98.38 89 ILE B CA 1
ATOM 1669 C C . ILE B 1 89 ? -3.016 -13.539 -11.367 1 98.38 89 ILE B C 1
ATOM 1671 O O . ILE B 1 89 ? -3.486 -14.672 -11.492 1 98.38 89 ILE B O 1
ATOM 1675 N N . ILE B 1 90 ? -2.691 -12.773 -12.352 1 98.31 90 ILE B N 1
ATOM 1676 C CA . ILE B 1 90 ? -2.865 -13.227 -13.727 1 98.31 90 ILE B CA 1
ATOM 1677 C C . ILE B 1 90 ? -1.997 -14.453 -13.977 1 98.31 90 ILE B C 1
ATOM 1679 O O . ILE B 1 90 ? -2.459 -15.438 -14.562 1 98.31 90 ILE B O 1
ATOM 1683 N N . ARG B 1 91 ? -0.842 -14.406 -13.484 1 98.38 91 ARG B N 1
ATOM 1684 C CA . ARG B 1 91 ? 0.065 -15.539 -13.641 1 98.38 91 ARG B CA 1
ATOM 1685 C C . ARG B 1 91 ? -0.477 -16.781 -12.938 1 98.38 91 ARG B C 1
ATOM 1687 O O . ARG B 1 91 ? -0.413 -17.891 -13.477 1 98.38 91 ARG B O 1
ATOM 1694 N N . GLU B 1 92 ? -0.931 -16.547 -11.773 1 98.44 92 GLU B N 1
ATOM 1695 C CA . GLU B 1 92 ? -1.54 -17.641 -11.039 1 98.44 92 GLU B CA 1
ATOM 1696 C C . GLU B 1 92 ? -2.656 -18.297 -11.844 1 98.44 92 GLU B C 1
ATOM 1698 O O . GLU B 1 92 ? -2.727 -19.531 -11.938 1 98.44 92 GLU B O 1
ATOM 1703 N N . ASP B 1 93 ? -3.459 -17.531 -12.461 1 98.38 93 ASP B N 1
ATOM 1704 C CA . ASP B 1 93 ? -4.574 -18.047 -13.242 1 98.38 93 ASP B CA 1
ATOM 1705 C C . ASP B 1 93 ? -4.078 -18.828 -14.461 1 98.38 93 ASP B C 1
ATOM 1707 O O . ASP B 1 93 ? -4.645 -19.859 -14.812 1 98.38 93 ASP B O 1
ATOM 1711 N N . GLN B 1 94 ? -3.1 -18.359 -15 1 98.5 94 GLN B N 1
ATOM 1712 C CA . GLN B 1 94 ? -2.51 -19.062 -16.141 1 98.5 94 GLN B CA 1
ATOM 1713 C C . GLN B 1 94 ? -1.976 -20.438 -15.734 1 98.5 94 GLN B C 1
ATOM 1715 O O . GLN B 1 94 ? -2.139 -21.406 -16.469 1 98.5 94 GLN B O 1
ATOM 1720 N N . LEU B 1 95 ? -1.361 -20.547 -14.625 1 98.62 95 LEU B N 1
ATOM 1721 C CA . LEU B 1 95 ? -0.812 -21.797 -14.133 1 98.62 95 LEU B CA 1
ATOM 1722 C C . LEU B 1 95 ? -1.926 -22.781 -13.805 1 98.62 95 LEU B C 1
ATOM 1724 O O . LEU B 1 95 ? -1.807 -23.984 -14.094 1 98.62 95 LEU B O 1
ATOM 1728 N N . LYS B 1 96 ? -2.943 -22.25 -13.266 1 98.44 96 LYS B N 1
ATOM 1729 C CA . LYS B 1 96 ? -4.09 -23.109 -12.977 1 98.44 96 LYS B CA 1
ATOM 1730 C C . LYS B 1 96 ? -4.672 -23.703 -14.258 1 98.44 96 LYS B C 1
ATOM 1732 O O . LYS B 1 96 ? -5.02 -24.891 -14.289 1 98.44 96 LYS B O 1
ATOM 1737 N N . LEU B 1 97 ? -4.75 -22.969 -15.25 1 98.19 97 LEU B N 1
ATOM 1738 C CA . LEU B 1 97 ? -5.238 -23.453 -16.531 1 98.19 97 LEU B CA 1
ATOM 1739 C C . LEU B 1 97 ? -4.305 -24.5 -17.109 1 98.19 97 LEU B C 1
ATOM 1741 O O . LEU B 1 97 ? -4.758 -25.516 -17.641 1 98.19 97 LEU B O 1
ATOM 1745 N N . LYS B 1 98 ? -3.084 -24.266 -17.016 1 98.06 98 LYS B N 1
ATOM 1746 C CA . LYS B 1 98 ? -2.102 -25.234 -17.5 1 98.06 98 LYS B CA 1
ATOM 1747 C C . LYS B 1 98 ? -2.213 -26.562 -16.75 1 98.06 98 LYS B C 1
ATOM 1749 O O . LYS B 1 98 ? -2.146 -27.625 -17.344 1 98.06 98 LYS B O 1
ATOM 1754 N N . ILE B 1 99 ? -2.396 -26.422 -15.484 1 97.81 99 ILE B N 1
ATOM 1755 C CA . ILE B 1 99 ? -2.533 -27.609 -14.664 1 97.81 99 ILE B CA 1
ATOM 1756 C C . ILE B 1 99 ? -3.779 -28.391 -15.086 1 97.81 99 ILE B C 1
ATOM 1758 O O . ILE B 1 99 ? -3.744 -29.625 -15.211 1 97.81 99 ILE B O 1
ATOM 1762 N N . LYS B 1 100 ? -4.816 -27.703 -15.328 1 97.25 100 LYS B N 1
ATOM 1763 C CA . LYS B 1 100 ? -6.043 -28.359 -15.789 1 97.25 100 LYS B CA 1
ATOM 1764 C C . LYS B 1 100 ? -5.816 -29.094 -17.109 1 97.25 100 LYS B C 1
ATOM 1766 O O . LYS B 1 100 ? -6.27 -30.219 -17.281 1 97.25 100 LYS B O 1
ATOM 1771 N N . PHE B 1 101 ? -5.145 -28.516 -17.969 1 96.56 101 PHE B N 1
ATOM 1772 C CA . PHE B 1 101 ? -4.855 -29.109 -19.266 1 96.56 101 PHE B CA 1
ATOM 1773 C C . PHE B 1 101 ? -3.994 -30.359 -19.109 1 96.56 101 PHE B C 1
ATOM 1775 O O . PHE B 1 101 ? -4.289 -31.406 -19.703 1 96.56 101 PHE B O 1
ATOM 1782 N N . LEU B 1 102 ? -2.996 -30.281 -18.234 1 94.94 102 LEU B N 1
ATOM 1783 C CA . LEU B 1 102 ? -2.09 -31.406 -18.031 1 94.94 102 LEU B CA 1
ATOM 1784 C C . LEU B 1 102 ? -2.816 -32.562 -17.375 1 94.94 102 LEU B C 1
ATOM 1786 O O . LEU B 1 102 ? -2.561 -33.719 -17.703 1 94.94 102 LEU B O 1
ATOM 1790 N N . LYS B 1 103 ? -3.707 -32.25 -16.516 1 94.44 103 LYS B N 1
ATOM 1791 C CA . LYS B 1 103 ? -4.496 -33.312 -15.875 1 94.44 103 LYS B CA 1
ATOM 1792 C C . LYS B 1 103 ? -5.402 -34 -16.891 1 94.44 103 LYS B C 1
ATOM 1794 O O . LYS B 1 103 ? -5.574 -35.219 -16.844 1 94.44 103 LYS B O 1
ATOM 1799 N N . MET B 1 104 ? -5.941 -33.25 -17.859 1 93.81 104 MET B N 1
ATOM 1800 C CA . MET B 1 104 ? -6.785 -33.812 -18.906 1 93.81 104 MET B CA 1
ATOM 1801 C C . MET B 1 104 ? -5.984 -34.75 -19.797 1 93.81 104 MET B C 1
ATOM 1803 O O . MET B 1 104 ? -6.441 -35.844 -20.141 1 93.81 104 MET B O 1
ATOM 1807 N N . ILE B 1 105 ? -4.828 -34.406 -20.047 1 90.5 105 ILE B N 1
ATOM 1808 C CA . ILE B 1 105 ? -3.959 -35.219 -20.891 1 90.5 105 ILE B CA 1
ATOM 1809 C C . ILE B 1 105 ? -3.586 -36.5 -20.172 1 90.5 105 ILE B C 1
ATOM 1811 O O . ILE B 1 105 ? -3.623 -37.562 -20.766 1 90.5 105 ILE B O 1
ATOM 1815 N N . ASN B 1 106 ? -3.195 -36.312 -18.891 1 87.44 106 ASN B N 1
ATOM 1816 C CA . ASN B 1 106 ? -2.82 -37.5 -18.109 1 87.44 106 ASN B CA 1
ATOM 1817 C C . ASN B 1 106 ? -3.979 -38.469 -17.984 1 87.44 106 ASN B C 1
ATOM 1819 O O . ASN B 1 106 ? -3.777 -39.688 -18.047 1 87.44 106 ASN B O 1
ATOM 1823 N N . LYS B 1 107 ? -5.18 -37.938 -17.844 1 89.44 107 LYS B N 1
ATOM 1824 C CA . LYS B 1 107 ? -6.367 -38.781 -17.75 1 89.44 107 LYS B CA 1
ATOM 1825 C C . LYS B 1 107 ? -6.605 -39.531 -19.047 1 89.44 107 LYS B C 1
ATOM 1827 O O . LYS B 1 107 ? -6.91 -40.719 -19.031 1 89.44 107 LYS B O 1
ATOM 1832 N N . PHE B 1 108 ? -6.402 -38.938 -20.172 1 87.81 108 PHE B N 1
ATOM 1833 C CA . PHE B 1 108 ? -6.605 -39.562 -21.484 1 87.81 108 PHE B CA 1
ATOM 1834 C C . PHE B 1 108 ? -5.574 -40.656 -21.734 1 87.81 108 PHE B C 1
ATOM 1836 O O . PHE B 1 108 ? -5.902 -41.688 -22.297 1 87.81 108 PHE B O 1
ATOM 1843 N N . THR B 1 109 ? -4.355 -40.5 -21.266 1 84.44 109 THR B N 1
ATOM 1844 C CA . THR B 1 109 ? -3.277 -41.438 -21.531 1 84.44 109 THR B CA 1
ATOM 1845 C C . THR B 1 109 ? -3.398 -42.656 -20.625 1 84.44 109 THR B C 1
ATOM 1847 O O . THR B 1 109 ? -3.09 -43.781 -21.031 1 84.44 109 THR B O 1
ATOM 1850 N N . MET B 1 110 ? -3.824 -42.438 -19.438 1 80.75 110 MET B N 1
ATOM 1851 C CA . MET B 1 110 ? -4.012 -43.562 -18.516 1 80.75 110 MET B CA 1
ATOM 1852 C C . MET B 1 110 ? -5.148 -44.469 -18.984 1 80.75 110 MET B C 1
ATOM 1854 O O . MET B 1 110 ? -5.062 -45.688 -18.875 1 80.75 110 MET B O 1
ATOM 1858 N N . GLU B 1 111 ? -6.203 -43.875 -19.609 1 81.62 111 GLU B N 1
ATOM 1859 C CA . GLU B 1 111 ? -7.344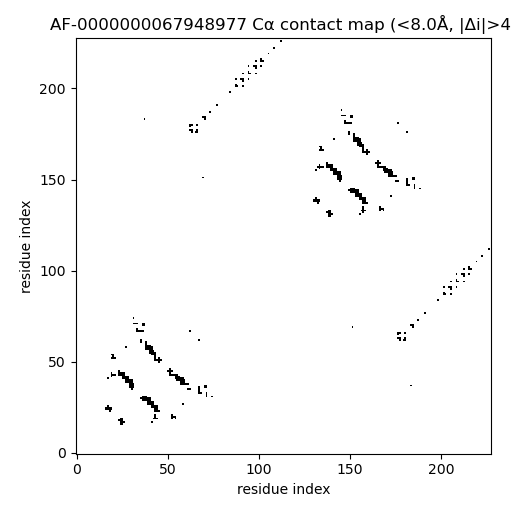 -44.656 -20.094 1 81.62 111 GLU B CA 1
ATOM 1860 C C . GLU B 1 111 ? -6.973 -45.438 -21.344 1 81.62 111 GLU B C 1
ATOM 1862 O O . GLU B 1 111 ? -7.535 -46.531 -21.578 1 81.62 111 GLU B O 1
ATOM 1867 N N . ARG B 1 112 ? -5.918 -45.156 -21.969 1 78.69 112 ARG B N 1
ATOM 1868 C CA . ARG B 1 112 ? -5.504 -45.844 -23.172 1 78.69 112 ARG B CA 1
ATOM 1869 C C . ARG B 1 112 ? -4.543 -47 -22.844 1 78.69 112 ARG B C 1
ATOM 1871 O O . ARG B 1 112 ? -4.363 -47.906 -23.656 1 78.69 112 ARG B O 1
ATOM 1878 N N . THR B 1 113 ? -3.953 -46.938 -21.781 1 73.12 113 THR B N 1
ATOM 1879 C CA . THR B 1 113 ? -2.998 -47.969 -21.422 1 73.12 113 THR B CA 1
ATOM 1880 C C . THR B 1 113 ? -3.697 -49.125 -20.688 1 73.12 113 THR B C 1
ATOM 1882 O O . THR B 1 113 ? -3.148 -50.219 -20.578 1 73.12 113 THR B O 1
ATOM 1885 N N . LEU B 1 114 ? -4.918 -48.875 -20.172 1 62.72 114 LEU B N 1
ATOM 1886 C CA . LEU B 1 114 ? -5.691 -49.969 -19.594 1 62.72 114 LEU B CA 1
ATOM 1887 C C . LEU B 1 114 ? -6.535 -50.688 -20.656 1 62.72 114 LEU B C 1
ATOM 1889 O O . LEU B 1 114 ? -6.996 -50.031 -21.609 1 62.72 114 LEU B O 1
#